Protein AF-A0AAD9N2H0-F1 (afdb_monomer)

pLDDT: mean 79.19, std 15.89, range [35.81, 97.38]

Sequence (215 aa):
MSRKKSFEGSGFFLNQKSNIWSRSNAGVRERAEKDLEAKKEEDDVLAKSRKMLE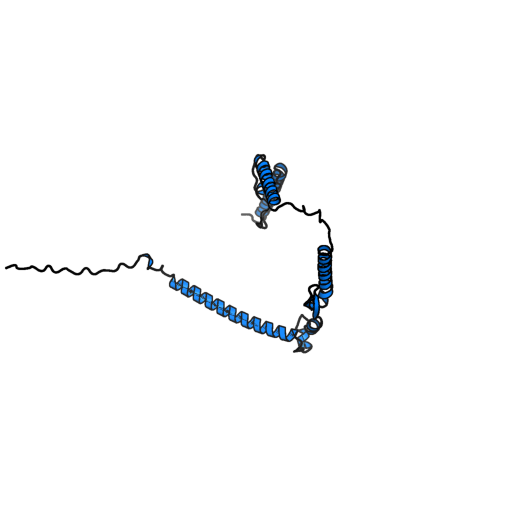AKARAYEKLVSGNIIPDEETSQRFLVDFEQKSIDKVDYVDSLGRSRRCMEKDLPELKKMDRELVGKKTLLRDADINDSTLPELMSDDMYKERLRAKWEEEERRNMEQPESHYANVQFDEVRDHGVAFYQFDKDAETRQQQMEKLAALREKVGLQLSRWCPL

Solvent-accessible surface area (backbone atoms only — not comparable to full-atom values): 13421 Å² total; per-residue (Å²): 136,87,83,85,80,86,78,85,79,82,81,78,80,81,77,78,75,76,59,81,85,72,66,76,67,86,64,52,67,61,50,53,50,50,55,51,50,52,48,50,54,51,50,53,52,49,50,54,50,49,53,52,50,50,55,48,48,56,50,50,52,44,43,51,67,61,83,52,80,66,56,73,76,57,46,71,72,43,96,62,69,43,67,62,62,47,65,42,53,39,86,41,72,45,88,86,71,45,82,42,84,44,45,56,86,51,45,65,57,53,55,47,54,38,50,51,52,48,50,51,49,48,60,67,71,76,48,98,59,89,61,84,86,48,88,77,85,62,52,76,66,55,51,52,48,52,53,49,51,52,50,54,51,50,52,51,52,48,66,70,40,96,67,86,50,71,70,75,72,58,67,91,59,88,72,85,76,61,95,87,65,78,90,61,61,84,49,69,69,64,27,49,53,51,51,50,53,50,50,55,49,49,50,53,50,50,55,48,50,46,70,78,54,69,128

Structure (mmCIF, N/CA/C/O backbone):
data_AF-A0AAD9N2H0-F1
#
_entry.id   AF-A0AAD9N2H0-F1
#
loop_
_atom_site.group_PDB
_atom_site.id
_atom_site.type_symbol
_atom_site.label_atom_id
_atom_site.label_alt_id
_atom_site.label_comp_id
_atom_site.label_asym_id
_atom_site.label_entity_id
_atom_site.label_seq_id
_atom_site.pdbx_PDB_ins_code
_atom_site.Cartn_x
_atom_site.Cartn_y
_atom_site.Cartn_z
_atom_site.occupancy
_atom_site.B_iso_or_equiv
_atom_site.auth_seq_id
_atom_site.auth_comp_id
_atom_site.auth_asym_id
_atom_site.auth_atom_id
_atom_site.pdbx_PDB_model_num
ATOM 1 N N . MET A 1 1 ? -34.638 -100.249 10.770 1.00 37.59 1 MET A N 1
ATOM 2 C CA . MET A 1 1 ? -33.643 -99.512 9.959 1.00 37.59 1 MET A CA 1
ATOM 3 C C . MET A 1 1 ? -34.256 -98.200 9.499 1.00 37.59 1 MET A C 1
ATOM 5 O O . MET A 1 1 ? -35.317 -98.202 8.889 1.00 37.59 1 MET A O 1
ATOM 9 N N . SER A 1 2 ? -33.625 -97.099 9.897 1.00 39.75 2 SER A N 1
ATOM 10 C CA . SER A 1 2 ? -34.074 -95.714 9.755 1.00 39.75 2 SER A CA 1
ATOM 11 C C . SER A 1 2 ? -34.256 -95.272 8.301 1.00 39.75 2 SER A C 1
ATOM 13 O O . SER A 1 2 ? -33.367 -95.478 7.480 1.00 39.75 2 SER A O 1
ATOM 15 N N . ARG A 1 3 ? -35.357 -94.570 8.000 1.00 41.72 3 ARG A N 1
ATOM 16 C CA . ARG A 1 3 ? -35.482 -93.747 6.787 1.00 41.72 3 ARG A CA 1
ATOM 17 C C . ARG A 1 3 ? -35.259 -92.284 7.164 1.00 41.72 3 ARG A C 1
ATOM 19 O O . ARG A 1 3 ? -36.084 -91.685 7.846 1.00 41.72 3 ARG A O 1
ATOM 26 N N . LYS A 1 4 ? -34.116 -91.738 6.744 1.00 46.44 4 LYS A N 1
ATOM 27 C CA . LYS A 1 4 ? -33.791 -90.307 6.816 1.00 46.44 4 LYS A CA 1
ATOM 28 C C . LYS A 1 4 ? -34.627 -89.578 5.758 1.00 46.44 4 LYS A C 1
ATOM 30 O O . LYS A 1 4 ? -34.564 -89.951 4.591 1.00 46.44 4 LYS A O 1
ATOM 35 N N . LYS A 1 5 ? -35.411 -88.572 6.155 1.00 50.47 5 LYS A N 1
ATOM 36 C CA . LYS A 1 5 ? -36.098 -87.658 5.231 1.00 50.47 5 LYS A CA 1
ATOM 37 C C . LYS A 1 5 ? -35.244 -86.395 5.112 1.00 50.47 5 LYS A C 1
ATOM 39 O O . LYS A 1 5 ? -35.024 -85.709 6.105 1.00 50.47 5 LYS A O 1
ATOM 44 N N . SER A 1 6 ? -34.712 -86.158 3.921 1.00 38.28 6 SER A N 1
ATOM 45 C CA . SER A 1 6 ? -34.013 -84.940 3.513 1.00 38.28 6 SER A CA 1
ATOM 46 C C . SER A 1 6 ? -35.002 -83.777 3.426 1.00 38.28 6 SER A C 1
ATOM 48 O O . SER A 1 6 ? -36.046 -83.906 2.791 1.00 38.28 6 SER A O 1
ATOM 50 N N . PHE A 1 7 ? -34.680 -82.656 4.070 1.00 35.81 7 PHE A N 1
ATOM 51 C CA . PHE A 1 7 ? -35.388 -81.390 3.903 1.00 35.81 7 PHE A CA 1
ATOM 52 C C . PHE A 1 7 ? -34.559 -80.523 2.952 1.00 35.81 7 PHE A C 1
ATOM 54 O O . PHE A 1 7 ? -33.421 -80.171 3.265 1.00 35.81 7 PHE A O 1
ATOM 61 N N . GLU A 1 8 ? -35.097 -80.255 1.766 1.00 40.19 8 GLU A N 1
ATOM 62 C CA . GLU A 1 8 ? -34.503 -79.360 0.776 1.00 40.19 8 GLU A CA 1
ATOM 63 C C . GLU A 1 8 ? -34.608 -77.917 1.286 1.00 40.19 8 GLU A C 1
ATOM 65 O O . GLU A 1 8 ? -35.698 -77.371 1.447 1.00 40.19 8 GLU A O 1
ATOM 70 N N . GLY A 1 9 ? -33.462 -77.306 1.590 1.00 38.88 9 GLY A N 1
ATOM 71 C CA . GLY A 1 9 ? -33.375 -75.889 1.923 1.00 38.88 9 GLY A CA 1
ATOM 72 C C . GLY A 1 9 ? -33.413 -75.048 0.652 1.00 38.88 9 GLY A C 1
ATOM 73 O O . GLY A 1 9 ? -32.467 -75.062 -0.133 1.00 38.88 9 GLY A O 1
ATOM 74 N N . SER A 1 10 ? -34.495 -74.297 0.455 1.00 40.38 10 SER A N 1
ATOM 75 C CA . SER A 1 10 ? -34.599 -73.266 -0.578 1.00 40.38 10 SER A CA 1
ATOM 76 C C . SER A 1 10 ? -33.562 -72.163 -0.330 1.00 40.38 10 SER A C 1
ATOM 78 O O . SER A 1 10 ? -33.614 -71.475 0.693 1.00 40.38 10 SER A O 1
ATOM 80 N N . GLY A 1 11 ? -32.621 -71.999 -1.262 1.00 40.16 11 GLY A N 1
ATOM 81 C CA . GLY A 1 11 ? -31.589 -70.965 -1.226 1.00 40.16 11 GLY A CA 1
ATOM 82 C C . GLY A 1 11 ? -32.181 -69.554 -1.241 1.00 40.16 11 GLY A C 1
ATOM 83 O O . GLY A 1 11 ? -32.856 -69.154 -2.187 1.00 40.16 11 GLY A O 1
ATOM 84 N N . PHE A 1 12 ? -31.906 -68.796 -0.182 1.00 41.06 12 PHE A N 1
ATOM 85 C CA . PHE A 1 12 ? -32.205 -67.371 -0.084 1.00 41.06 12 PHE A CA 1
ATOM 86 C C . PHE A 1 12 ? -31.240 -66.599 -0.999 1.00 41.06 12 PHE A C 1
ATOM 88 O O . PHE A 1 12 ? -30.039 -66.539 -0.733 1.00 41.06 12 PHE A O 1
ATOM 95 N N . PHE A 1 13 ? -31.747 -66.003 -2.079 1.00 46.62 13 PHE A N 1
ATOM 96 C CA . PHE A 1 13 ? -30.984 -65.052 -2.889 1.00 46.62 13 PHE A CA 1
ATOM 97 C C . PHE A 1 13 ? -30.639 -63.823 -2.031 1.00 46.62 13 PHE A C 1
ATOM 99 O O . PHE A 1 13 ? -31.516 -63.042 -1.658 1.00 46.62 13 PHE A O 1
ATOM 106 N N . LEU A 1 14 ? -29.355 -63.646 -1.709 1.00 48.62 14 LEU A N 1
ATOM 107 C CA . LEU A 1 14 ? -28.844 -62.447 -1.046 1.00 48.62 14 LEU A CA 1
ATOM 108 C C . LEU A 1 14 ? -28.865 -61.277 -2.035 1.00 48.62 14 LEU A C 1
ATOM 110 O O . LEU A 1 14 ? -27.907 -61.041 -2.767 1.00 48.62 14 LEU A O 1
ATOM 114 N N . ASN A 1 15 ? -29.962 -60.524 -2.046 1.00 62.00 15 ASN A N 1
ATOM 115 C CA . ASN A 1 15 ? -29.983 -59.195 -2.641 1.00 62.00 15 ASN A CA 1
ATOM 116 C C . ASN A 1 15 ? -29.120 -58.270 -1.764 1.00 62.00 15 ASN A C 1
ATOM 118 O O . ASN A 1 15 ? -29.554 -57.824 -0.698 1.00 62.00 15 ASN A O 1
ATOM 122 N N . GLN A 1 16 ? -27.870 -58.047 -2.174 1.00 65.88 16 GLN A N 1
ATOM 123 C CA . GLN A 1 16 ? -26.965 -57.083 -1.549 1.00 65.88 16 GLN A CA 1
ATOM 124 C C . GLN A 1 16 ? -27.573 -55.683 -1.723 1.00 65.88 16 GLN A C 1
ATOM 126 O O . GLN A 1 16 ? -27.478 -55.077 -2.789 1.00 65.88 16 GLN A O 1
ATOM 131 N N . LYS A 1 17 ? -28.250 -55.175 -0.686 1.00 63.81 17 LYS A N 1
ATOM 132 C CA . LYS A 1 17 ? -28.823 -53.823 -0.693 1.00 63.81 17 LYS A CA 1
ATOM 133 C C . LYS A 1 17 ? -27.687 -52.815 -0.893 1.00 63.81 17 LYS A C 1
ATOM 135 O O . LYS A 1 17 ? -26.779 -52.744 -0.068 1.00 63.81 17 LYS A O 1
ATOM 140 N N . SER A 1 18 ? -27.737 -52.035 -1.973 1.00 69.25 18 SER A N 1
ATOM 141 C CA . SER A 1 18 ? -26.758 -50.976 -2.237 1.00 69.25 18 SER A CA 1
ATOM 142 C C . SER A 1 18 ? -26.756 -49.961 -1.090 1.00 69.25 18 SER A C 1
ATOM 144 O O . SER A 1 18 ? -27.811 -49.421 -0.748 1.00 69.25 18 SER A O 1
ATOM 146 N N . ASN A 1 19 ? -25.579 -49.707 -0.514 1.00 74.81 19 ASN A N 1
ATOM 147 C CA . ASN A 1 19 ? -25.369 -48.775 0.595 1.00 74.81 19 ASN A CA 1
ATOM 148 C C . ASN A 1 19 ? -26.001 -47.399 0.293 1.00 74.81 19 ASN A C 1
ATOM 150 O O . ASN A 1 19 ? -25.789 -46.850 -0.788 1.00 74.81 19 ASN A O 1
ATOM 154 N N . ILE A 1 20 ? -26.759 -46.825 1.231 1.00 65.25 20 ILE A N 1
ATOM 155 C CA . ILE A 1 20 ? -27.513 -45.567 1.042 1.00 65.25 20 ILE A CA 1
ATOM 156 C C . ILE A 1 20 ? -26.574 -44.405 0.672 1.00 65.25 20 ILE A C 1
ATOM 158 O O . ILE A 1 20 ? -26.947 -43.535 -0.112 1.00 65.25 20 ILE A O 1
ATOM 162 N N . TRP A 1 21 ? -25.322 -44.453 1.135 1.00 67.38 21 TRP A N 1
ATOM 163 C CA . TRP A 1 21 ? -24.278 -43.472 0.817 1.00 67.38 21 TRP A CA 1
ATOM 164 C C . TRP A 1 21 ? -23.583 -43.670 -0.539 1.00 67.38 21 TRP A C 1
ATOM 166 O O . TRP A 1 21 ? -22.755 -42.851 -0.922 1.00 67.38 21 TRP A O 1
ATOM 176 N N . SER A 1 22 ? -23.897 -44.734 -1.285 1.00 72.12 22 SER A N 1
ATOM 177 C CA . SER A 1 22 ? -23.305 -44.987 -2.613 1.00 72.12 22 SER A CA 1
ATOM 178 C C . SER A 1 22 ? -24.047 -44.301 -3.767 1.00 72.12 22 SER A C 1
ATOM 180 O O . SER A 1 22 ? -23.547 -44.263 -4.892 1.00 72.12 22 SER A O 1
ATOM 182 N N . ARG A 1 23 ? -25.235 -43.736 -3.511 1.00 73.38 23 ARG A N 1
ATOM 183 C CA . ARG A 1 23 ? -25.999 -42.984 -4.514 1.00 73.38 23 ARG A CA 1
ATOM 184 C C . ARG A 1 23 ? -25.483 -41.547 -4.574 1.00 73.38 23 ARG A C 1
ATOM 186 O O . ARG A 1 23 ? -25.640 -40.788 -3.625 1.00 73.38 23 ARG A O 1
ATOM 193 N N . SER A 1 24 ? -24.864 -41.181 -5.694 1.00 76.75 24 SER A N 1
ATOM 194 C CA . SER A 1 24 ? -24.468 -39.796 -5.966 1.00 76.75 24 SER A CA 1
ATOM 195 C C . SER A 1 24 ? -25.694 -38.940 -6.290 1.00 76.75 24 SER A C 1
ATOM 197 O O . SER A 1 24 ? -26.678 -39.430 -6.847 1.00 76.75 24 SER A O 1
ATOM 199 N N . ASN A 1 25 ? -25.636 -37.660 -5.917 1.00 80.00 25 ASN A N 1
ATOM 200 C CA . ASN A 1 25 ? -26.697 -36.705 -6.219 1.00 80.00 25 ASN A CA 1
ATOM 201 C C . ASN A 1 25 ? -26.779 -36.471 -7.743 1.00 80.00 25 ASN A C 1
ATOM 203 O O . ASN A 1 25 ? -25.753 -36.427 -8.433 1.00 80.00 25 ASN A O 1
ATOM 207 N N . ALA A 1 26 ? -27.998 -36.363 -8.271 1.00 83.56 26 ALA A N 1
ATOM 208 C CA . ALA A 1 26 ? -28.234 -36.172 -9.697 1.00 83.56 26 ALA A CA 1
ATOM 209 C C . ALA A 1 26 ? -27.598 -34.852 -10.168 1.00 83.56 26 ALA A C 1
ATOM 211 O O . ALA A 1 26 ? -27.669 -33.835 -9.479 1.00 83.56 26 ALA A O 1
ATOM 212 N N . GLY A 1 27 ? -26.929 -34.875 -11.323 1.00 84.56 27 GLY A N 1
ATOM 213 C CA . GLY A 1 27 ? -26.278 -33.693 -11.902 1.00 84.56 27 GLY A CA 1
ATOM 214 C C . GLY A 1 27 ? -24.923 -33.307 -11.290 1.00 84.56 27 GLY A C 1
ATOM 215 O O . GLY A 1 27 ? -24.320 -32.335 -11.735 1.00 84.56 27 GLY A O 1
ATOM 216 N N . VAL A 1 28 ? -24.389 -34.053 -10.309 1.00 84.25 28 VAL A N 1
ATOM 217 C CA . VAL A 1 28 ? -23.036 -33.786 -9.768 1.00 84.25 28 VAL A CA 1
ATOM 218 C C . VAL A 1 28 ? -21.951 -34.026 -10.819 1.00 84.25 28 VAL A C 1
ATOM 220 O O . VAL A 1 28 ? -21.002 -33.255 -10.899 1.00 84.25 28 VAL A O 1
ATOM 223 N N . ARG A 1 29 ? -22.097 -35.068 -11.649 1.00 85.94 29 ARG A N 1
ATOM 224 C CA . ARG A 1 29 ? -21.131 -35.382 -12.716 1.00 85.94 29 ARG A CA 1
ATOM 225 C C . ARG A 1 29 ? -21.139 -34.340 -13.831 1.00 85.94 29 ARG A C 1
ATOM 227 O O . ARG A 1 29 ? -20.074 -33.878 -14.203 1.00 85.94 29 ARG A O 1
ATOM 234 N N . GLU A 1 30 ? -22.320 -33.935 -14.292 1.00 88.50 30 GLU A N 1
ATOM 235 C CA . GLU A 1 30 ? -22.473 -32.897 -15.322 1.00 88.50 30 GLU A CA 1
ATOM 236 C C . GLU A 1 30 ? -21.939 -31.543 -14.842 1.00 88.50 30 GLU A C 1
ATOM 238 O O . GLU A 1 30 ? -21.271 -30.838 -15.590 1.00 88.50 30 GLU A O 1
ATOM 243 N N . ARG A 1 31 ? -22.173 -31.190 -13.569 1.00 88.94 31 ARG A N 1
ATOM 244 C CA . ARG A 1 31 ? -21.601 -29.974 -12.978 1.00 88.94 31 ARG A CA 1
ATOM 245 C C . ARG A 1 31 ? -20.078 -30.052 -12.903 1.00 88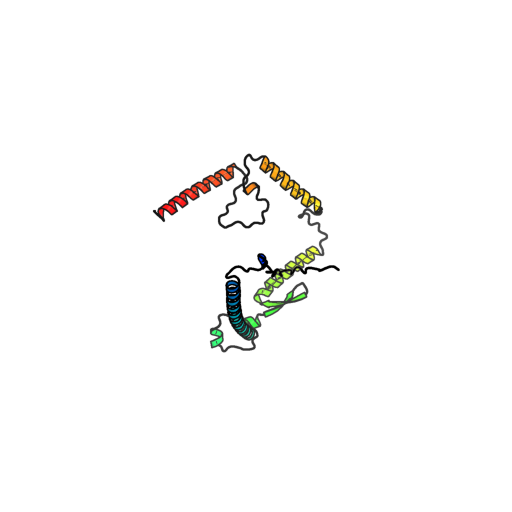.94 31 ARG A C 1
ATOM 247 O O . ARG A 1 31 ? -19.418 -29.117 -13.324 1.00 88.94 31 ARG A O 1
ATOM 254 N N . ALA A 1 32 ? -19.531 -31.182 -12.451 1.00 90.38 32 ALA A N 1
ATOM 255 C CA . ALA A 1 32 ? -18.086 -31.392 -12.401 1.00 90.38 32 ALA A CA 1
ATOM 256 C C . ALA A 1 32 ? -17.432 -31.380 -13.796 1.00 90.38 32 ALA A C 1
ATOM 258 O O . ALA A 1 32 ? -16.322 -30.879 -13.946 1.00 90.38 32 ALA A O 1
ATOM 259 N N . GLU A 1 33 ? -18.107 -31.917 -14.815 1.00 91.12 33 GLU A N 1
ATOM 260 C CA . GLU A 1 33 ? -17.649 -31.879 -16.207 1.00 91.12 33 GLU A CA 1
ATOM 261 C C . GLU A 1 33 ? -17.656 -30.452 -16.757 1.00 91.12 33 GLU A C 1
ATOM 263 O O . GLU A 1 33 ? -16.660 -30.018 -17.331 1.00 91.12 33 GLU A O 1
ATOM 268 N N . LYS A 1 34 ? -18.723 -29.692 -16.492 1.00 91.62 34 LYS A N 1
ATOM 269 C CA . LYS A 1 34 ? -18.822 -28.283 -16.878 1.00 91.62 34 LYS A CA 1
ATOM 270 C C . LYS A 1 34 ? -17.787 -27.405 -16.171 1.00 91.62 34 LYS A C 1
ATOM 272 O O . LYS A 1 34 ? -17.185 -26.550 -16.811 1.00 91.62 34 LYS A O 1
ATOM 277 N N . ASP A 1 35 ? -17.544 -27.629 -14.880 1.00 93.38 35 ASP A N 1
ATOM 278 C CA . ASP A 1 35 ? -16.500 -26.924 -14.123 1.00 93.38 35 ASP A CA 1
ATOM 279 C C . ASP A 1 35 ? -15.103 -27.234 -14.696 1.00 93.38 35 ASP A C 1
ATOM 281 O O . ASP A 1 35 ? -14.230 -26.367 -14.757 1.00 93.38 35 ASP A O 1
ATOM 285 N N . LEU A 1 36 ? -14.886 -28.469 -15.160 1.00 90.81 36 LEU A N 1
ATOM 286 C CA . LEU A 1 36 ? -13.637 -28.898 -15.788 1.00 90.81 36 LEU A CA 1
ATOM 287 C C . LEU A 1 36 ? -13.464 -28.323 -17.200 1.00 90.81 36 LEU A C 1
ATOM 289 O O . LEU A 1 36 ? -12.343 -27.988 -17.580 1.00 90.81 36 LEU A O 1
ATOM 293 N N . GLU A 1 37 ? -14.542 -28.208 -17.972 1.00 90.88 37 GLU A N 1
ATOM 294 C CA . GLU A 1 37 ? -14.546 -27.548 -19.280 1.00 90.88 37 GLU A CA 1
ATOM 295 C C . GLU A 1 37 ? -14.270 -26.048 -19.144 1.00 90.88 37 GLU A C 1
ATOM 297 O O . GLU A 1 37 ? -13.338 -25.554 -19.773 1.00 90.88 37 GLU A O 1
ATOM 302 N N . ALA A 1 38 ? -14.961 -25.359 -18.229 1.00 91.25 38 ALA A N 1
ATOM 303 C CA . ALA A 1 38 ? -14.712 -23.948 -17.932 1.00 91.25 38 ALA A CA 1
ATOM 304 C C . ALA A 1 38 ? -13.251 -23.705 -17.523 1.00 91.25 38 ALA A C 1
ATOM 306 O O . ALA A 1 38 ? -12.599 -22.800 -18.037 1.00 91.25 38 ALA A O 1
ATOM 307 N N . LYS A 1 39 ? -12.690 -24.575 -16.675 1.00 93.00 39 LYS A N 1
ATOM 308 C CA . LYS A 1 39 ? -11.278 -24.489 -16.288 1.00 93.00 39 LYS A CA 1
ATOM 309 C C . LYS A 1 39 ? -10.327 -24.652 -17.479 1.00 93.00 39 LYS A C 1
ATOM 311 O O . LYS A 1 39 ? -9.334 -23.939 -17.564 1.00 93.00 39 LYS A O 1
ATOM 316 N N . LYS A 1 40 ? -10.611 -25.575 -18.405 1.00 93.62 40 LYS A N 1
ATOM 317 C CA . LYS A 1 40 ? -9.796 -25.746 -19.621 1.00 93.62 40 LYS A CA 1
ATOM 318 C C . LYS A 1 40 ? -9.861 -24.514 -20.518 1.00 93.62 40 LYS A C 1
ATOM 320 O O . LYS A 1 40 ? -8.831 -24.090 -21.029 1.00 93.62 40 LYS A O 1
ATOM 325 N N . GLU A 1 41 ? -11.047 -23.935 -20.688 1.00 92.69 41 GLU A N 1
ATOM 326 C CA . GLU A 1 41 ? -11.218 -22.702 -21.458 1.00 92.69 41 GLU A CA 1
ATOM 327 C C . GLU A 1 41 ? -10.442 -21.537 -20.827 1.00 92.69 41 GLU A C 1
ATOM 329 O O . GLU A 1 41 ? -9.740 -20.804 -21.529 1.00 92.69 41 GLU A O 1
ATOM 334 N N . GLU A 1 42 ? -10.505 -21.396 -19.501 1.00 93.81 42 GLU A N 1
ATOM 335 C CA . GLU A 1 42 ? -9.727 -20.412 -18.743 1.00 93.81 42 GLU A CA 1
ATOM 336 C C . GLU A 1 42 ? -8.214 -20.628 -18.906 1.00 93.81 42 GLU A C 1
ATOM 338 O O . GLU A 1 42 ? -7.485 -19.676 -19.206 1.00 93.81 42 GLU A O 1
ATOM 343 N N . ASP A 1 43 ? -7.742 -21.872 -18.780 1.00 94.88 43 ASP A N 1
ATOM 344 C CA . ASP A 1 43 ? -6.334 -22.241 -18.953 1.00 94.88 43 ASP A CA 1
ATOM 345 C C . ASP A 1 43 ? -5.845 -21.940 -20.386 1.00 94.88 43 ASP A C 1
ATOM 347 O O . ASP A 1 43 ? -4.749 -21.399 -20.572 1.00 94.88 43 ASP A O 1
ATOM 351 N N . ASP A 1 44 ? -6.664 -22.201 -21.409 1.00 95.44 44 ASP A N 1
ATOM 352 C CA . ASP A 1 44 ? -6.349 -21.903 -22.810 1.00 95.44 44 ASP A CA 1
ATOM 353 C C . ASP A 1 44 ? -6.272 -20.393 -23.082 1.00 95.44 44 ASP A C 1
ATOM 355 O O . ASP A 1 44 ? -5.391 -19.918 -23.813 1.00 95.44 44 ASP A O 1
ATOM 359 N N . VAL A 1 45 ? -7.182 -19.606 -22.499 1.00 95.94 45 VAL A N 1
ATOM 360 C CA . VAL A 1 45 ? -7.145 -18.137 -22.578 1.00 95.94 45 VAL A CA 1
ATOM 361 C C . VAL A 1 45 ? -5.900 -17.595 -21.875 1.00 95.94 45 VAL A C 1
ATOM 363 O O . VAL A 1 45 ? -5.209 -16.726 -22.421 1.00 95.94 45 VAL A O 1
ATOM 366 N N . LEU A 1 46 ? -5.561 -18.138 -20.705 1.00 95.81 46 LEU A N 1
ATOM 367 C CA . LEU A 1 46 ? -4.375 -17.757 -19.945 1.00 95.81 46 LEU A CA 1
ATOM 368 C C . LEU A 1 46 ? -3.079 -18.132 -20.678 1.00 95.81 46 LEU A C 1
ATOM 370 O O . LEU A 1 46 ? -2.125 -17.354 -20.697 1.00 95.81 46 LEU A O 1
ATOM 374 N N . ALA A 1 47 ? -3.041 -19.276 -21.359 1.00 96.69 47 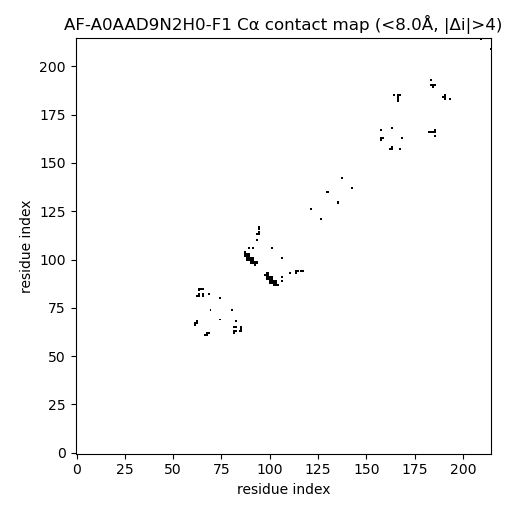ALA A N 1
ATOM 375 C CA . ALA A 1 47 ? -1.908 -19.671 -22.190 1.00 96.69 47 ALA A CA 1
ATOM 376 C C . ALA A 1 47 ? -1.706 -18.714 -23.380 1.00 96.69 47 ALA A C 1
ATOM 378 O O . ALA A 1 47 ? -0.574 -18.308 -23.671 1.00 96.69 47 ALA A O 1
ATOM 379 N N . LYS A 1 48 ? -2.792 -18.297 -24.048 1.00 95.44 48 LYS A N 1
ATOM 380 C CA . LYS A 1 48 ? -2.740 -17.306 -25.139 1.00 95.44 48 LYS A CA 1
ATOM 381 C C . LYS A 1 48 ? -2.231 -15.955 -24.641 1.00 95.44 48 LYS A C 1
ATOM 383 O O . LYS A 1 48 ? -1.332 -15.383 -25.261 1.00 95.44 48 LYS A O 1
ATOM 388 N N . SER A 1 49 ? -2.767 -15.457 -23.524 1.00 97.38 49 SER A N 1
ATOM 389 C CA . SER A 1 49 ? -2.341 -14.175 -22.951 1.00 97.38 49 SER A CA 1
ATOM 390 C C . SER A 1 49 ? -0.875 -14.225 -22.514 1.00 97.38 49 SER A C 1
ATOM 392 O O . SER A 1 49 ? -0.104 -13.332 -22.869 1.00 97.38 49 SER A O 1
ATOM 394 N N . ARG A 1 50 ? -0.446 -15.316 -21.866 1.00 96.88 50 ARG A N 1
ATOM 395 C CA . ARG A 1 50 ? 0.952 -15.555 -21.485 1.00 96.88 50 ARG A CA 1
ATOM 396 C C . ARG A 1 50 ? 1.888 -15.518 -22.688 1.00 96.88 50 ARG A C 1
ATOM 398 O O . ARG A 1 50 ? 2.891 -14.815 -22.638 1.00 96.88 50 ARG A O 1
ATOM 405 N N . LYS A 1 51 ? 1.548 -16.205 -23.784 1.00 96.81 51 LYS A N 1
ATOM 406 C CA . LYS A 1 51 ? 2.360 -16.212 -25.012 1.00 96.81 51 LYS A CA 1
ATOM 407 C C . LYS A 1 51 ? 2.510 -14.809 -25.610 1.00 96.81 51 LYS A C 1
ATOM 409 O O . LYS A 1 51 ? 3.597 -14.435 -26.050 1.00 96.81 51 LYS A O 1
ATOM 414 N N . MET A 1 52 ? 1.434 -14.022 -25.612 1.00 96.19 52 MET A N 1
ATOM 415 C CA . MET A 1 52 ? 1.466 -12.640 -26.104 1.00 96.19 52 MET A CA 1
ATOM 416 C C . MET A 1 52 ? 2.303 -11.730 -25.202 1.00 96.19 52 MET A C 1
ATOM 418 O O . MET A 1 52 ? 3.090 -10.924 -25.701 1.00 96.19 52 MET A O 1
ATOM 422 N N . LEU A 1 53 ? 2.171 -11.872 -23.881 1.00 95.62 53 LEU A N 1
ATOM 423 C CA . LEU A 1 53 ? 2.962 -11.118 -22.910 1.00 95.62 53 LEU A CA 1
ATOM 424 C C . LEU A 1 53 ? 4.445 -11.484 -22.975 1.00 95.62 53 LEU A C 1
ATOM 426 O O . LEU A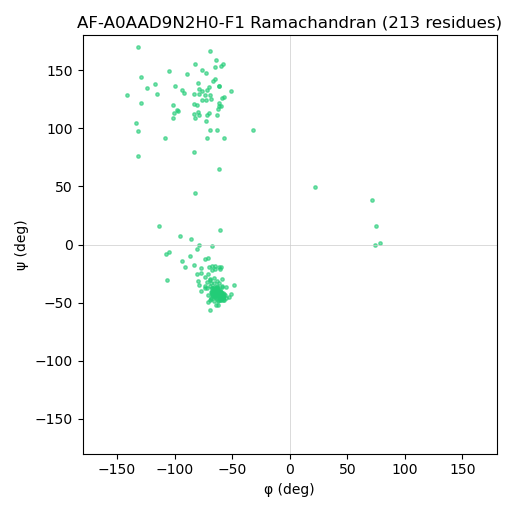 1 53 ? 5.280 -10.591 -22.902 1.00 95.62 53 LEU A O 1
ATOM 430 N N . GLU A 1 54 ? 4.776 -12.757 -23.181 1.00 95.75 54 GLU A N 1
ATOM 431 C CA . GLU A 1 54 ? 6.152 -13.219 -23.366 1.00 95.75 54 GLU A CA 1
ATOM 432 C C . GLU A 1 54 ? 6.768 -12.645 -24.649 1.00 95.75 54 GLU A C 1
ATOM 434 O O . GLU A 1 54 ? 7.876 -12.108 -24.625 1.00 95.75 54 GLU A O 1
ATOM 439 N N . ALA A 1 55 ? 6.032 -12.668 -25.766 1.00 94.81 55 ALA A N 1
ATOM 440 C CA . ALA A 1 55 ? 6.477 -12.045 -27.011 1.00 94.81 55 ALA A CA 1
ATOM 441 C C . ALA A 1 55 ? 6.690 -10.530 -26.850 1.00 94.81 55 ALA A C 1
ATOM 443 O O . ALA A 1 55 ? 7.688 -9.988 -27.334 1.00 94.81 55 ALA A O 1
ATOM 444 N N . LYS A 1 56 ? 5.783 -9.857 -26.128 1.00 93.31 56 LYS A N 1
ATOM 445 C CA . LYS A 1 56 ? 5.901 -8.437 -25.787 1.00 93.31 56 LYS A CA 1
ATOM 446 C C . LYS A 1 56 ? 7.141 -8.191 -24.926 1.00 93.31 56 LYS A C 1
ATOM 448 O O . LYS A 1 56 ? 7.964 -7.365 -25.301 1.00 93.31 56 LYS A O 1
ATOM 453 N N . ALA A 1 57 ? 7.323 -8.932 -23.834 1.00 93.25 57 ALA A N 1
ATOM 454 C CA . ALA A 1 57 ? 8.480 -8.819 -22.946 1.00 93.25 57 ALA A CA 1
ATOM 455 C C . ALA A 1 57 ? 9.799 -8.999 -23.708 1.00 93.25 57 ALA A C 1
ATOM 457 O O . ALA A 1 57 ? 10.679 -8.147 -23.617 1.00 93.25 57 ALA A O 1
ATOM 458 N N . ARG A 1 58 ? 9.886 -10.023 -24.567 1.00 91.88 58 ARG A N 1
ATOM 459 C CA . ARG A 1 58 ? 11.051 -10.259 -25.429 1.00 91.88 58 ARG A CA 1
ATOM 460 C C . ARG A 1 58 ? 11.338 -9.084 -26.367 1.00 91.88 58 ARG A C 1
ATOM 462 O O . ARG A 1 58 ? 12.499 -8.802 -26.651 1.00 91.88 58 ARG A O 1
ATOM 469 N N . ALA A 1 59 ? 10.309 -8.410 -26.882 1.00 86.81 59 ALA A N 1
ATOM 470 C CA . ALA A 1 59 ? 10.494 -7.207 -27.690 1.00 86.81 59 ALA A CA 1
ATOM 471 C C . ALA A 1 59 ? 11.044 -6.039 -26.851 1.00 86.81 59 ALA A C 1
ATOM 473 O O . ALA A 1 59 ? 11.994 -5.390 -27.280 1.00 86.81 59 ALA A O 1
ATOM 474 N N . TYR A 1 60 ? 10.519 -5.819 -25.640 1.00 87.06 60 TYR A N 1
ATOM 475 C CA . TYR A 1 60 ? 11.037 -4.788 -24.730 1.00 87.06 60 TYR A CA 1
ATOM 476 C C . TYR A 1 60 ? 12.479 -5.053 -24.301 1.00 87.06 60 TYR A C 1
ATOM 478 O O . TYR A 1 60 ? 13.280 -4.125 -24.302 1.00 87.06 60 TYR A O 1
ATOM 486 N N . GLU A 1 61 ? 12.838 -6.293 -23.966 1.00 87.81 61 GLU A N 1
ATOM 487 C CA . GLU A 1 61 ? 14.214 -6.648 -23.599 1.00 87.81 61 GLU A CA 1
ATOM 488 C C . GLU A 1 61 ? 15.196 -6.326 -24.725 1.00 87.81 61 GLU A C 1
ATOM 490 O O . GLU A 1 61 ? 16.244 -5.734 -24.476 1.00 87.81 61 GLU A O 1
ATOM 495 N N . LYS A 1 62 ? 14.828 -6.639 -25.973 1.00 86.25 62 LYS A N 1
ATOM 496 C CA . LYS A 1 62 ? 15.636 -6.297 -27.148 1.00 86.25 62 LYS A CA 1
ATOM 497 C C . LYS A 1 62 ? 15.840 -4.788 -27.284 1.00 86.25 62 LYS A C 1
ATOM 499 O O . LYS A 1 62 ? 16.981 -4.367 -27.445 1.00 86.25 62 LYS A O 1
ATOM 504 N N . LEU A 1 63 ? 14.774 -3.994 -27.159 1.00 84.00 63 LEU A N 1
ATOM 505 C 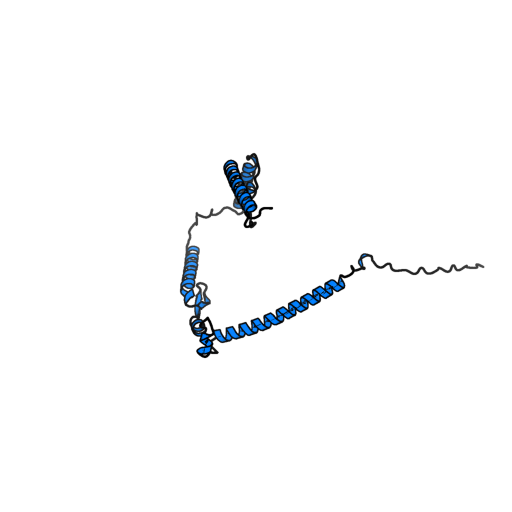CA . LEU A 1 63 ? 14.848 -2.527 -27.227 1.00 84.00 63 LEU A CA 1
ATOM 506 C C . LEU A 1 63 ? 15.699 -1.943 -26.089 1.00 84.00 63 LEU A C 1
ATOM 508 O O . LEU A 1 63 ? 16.526 -1.071 -26.310 1.00 84.00 63 LEU A O 1
ATOM 512 N N . VAL A 1 64 ? 15.545 -2.463 -24.871 1.00 83.38 64 VAL A N 1
ATOM 513 C CA . VAL A 1 64 ? 16.268 -1.987 -23.680 1.00 83.38 64 VAL A CA 1
ATOM 514 C C . VAL A 1 64 ? 17.742 -2.404 -23.677 1.00 83.38 64 VAL A C 1
ATOM 516 O O . VAL A 1 64 ? 18.562 -1.732 -23.056 1.00 83.38 64 VAL A O 1
ATOM 519 N N . SER A 1 65 ? 18.083 -3.519 -24.327 1.00 80.25 65 SER A N 1
ATOM 520 C CA . SER A 1 65 ? 19.461 -4.014 -24.415 1.00 80.25 65 SER A CA 1
ATOM 521 C C . SER A 1 65 ? 20.357 -3.202 -25.358 1.00 80.25 65 SER A C 1
ATOM 523 O O . SER A 1 65 ? 21.565 -3.398 -25.329 1.00 80.25 65 SER A O 1
ATOM 525 N N . GLY A 1 66 ? 19.792 -2.318 -26.192 1.00 68.62 66 GLY A N 1
ATOM 526 C CA . GLY A 1 66 ? 20.551 -1.516 -27.160 1.00 68.62 66 GLY A CA 1
ATOM 527 C C . GLY A 1 66 ? 21.059 -2.293 -28.386 1.00 68.62 66 GLY A C 1
ATOM 528 O O . GLY A 1 66 ? 21.651 -1.701 -29.279 1.00 68.62 66 GLY A O 1
ATOM 529 N N . ASN A 1 67 ? 20.800 -3.605 -28.482 1.00 65.75 67 ASN A N 1
ATOM 530 C CA . ASN A 1 67 ? 21.237 -4.440 -29.613 1.00 65.75 67 ASN A CA 1
ATOM 531 C C . ASN A 1 67 ? 20.484 -4.169 -30.931 1.00 65.75 67 ASN A C 1
ATOM 533 O O . ASN A 1 67 ? 20.875 -4.694 -31.973 1.00 65.75 67 ASN A O 1
ATOM 537 N N . ILE A 1 68 ? 19.385 -3.412 -30.896 1.00 65.75 68 ILE A N 1
ATOM 538 C CA . ILE A 1 68 ? 18.608 -3.006 -32.071 1.00 65.75 68 ILE A CA 1
ATOM 539 C C . ILE A 1 68 ? 18.342 -1.515 -31.909 1.00 65.75 68 ILE A C 1
ATOM 541 O O . ILE A 1 68 ? 17.508 -1.143 -31.087 1.00 65.75 68 ILE A O 1
ATOM 545 N N . ILE A 1 69 ? 19.063 -0.691 -32.666 1.00 61.19 69 ILE A N 1
ATOM 546 C CA . ILE A 1 69 ? 18.818 0.749 -32.763 1.00 61.19 69 ILE A CA 1
ATOM 547 C C . ILE A 1 69 ? 17.682 0.913 -33.782 1.00 61.19 69 ILE A C 1
ATOM 549 O O . ILE A 1 69 ? 17.884 0.578 -34.955 1.00 61.19 69 ILE A O 1
ATOM 553 N N . PRO A 1 70 ? 16.464 1.289 -33.356 1.00 66.69 70 PRO A N 1
ATOM 554 C CA . PRO A 1 70 ? 15.376 1.566 -34.280 1.00 66.69 70 PRO A CA 1
ATOM 555 C C . PRO A 1 70 ? 15.746 2.794 -35.124 1.00 66.69 70 PRO A C 1
ATOM 557 O O . PRO A 1 70 ? 16.352 3.732 -34.619 1.00 66.69 70 PRO A O 1
ATOM 560 N N . ASP A 1 71 ? 15.385 2.794 -36.405 1.00 73.56 71 ASP A N 1
ATOM 561 C CA . ASP A 1 71 ? 15.556 3.963 -37.275 1.00 73.56 71 ASP A CA 1
ATOM 562 C C . ASP A 1 71 ? 14.804 5.187 -36.707 1.00 73.56 71 ASP A C 1
ATOM 564 O O . ASP A 1 71 ? 13.816 5.017 -35.983 1.00 73.56 71 ASP A O 1
ATOM 568 N N . GLU A 1 72 ? 15.220 6.409 -37.041 1.00 73.38 72 GLU A N 1
ATOM 569 C CA . GLU A 1 72 ? 14.744 7.658 -36.414 1.00 73.38 72 GLU A CA 1
ATOM 570 C C . GLU A 1 72 ? 13.207 7.805 -36.481 1.00 73.38 72 GLU A C 1
ATOM 572 O O . GLU A 1 72 ? 12.559 8.195 -35.506 1.00 73.38 72 GLU A O 1
ATOM 577 N N . GLU A 1 73 ? 12.586 7.365 -37.581 1.00 74.06 73 GLU A N 1
ATOM 578 C CA . GLU A 1 73 ? 11.124 7.322 -37.737 1.00 74.06 73 GLU A CA 1
ATOM 579 C C . GLU A 1 73 ? 10.433 6.328 -36.795 1.00 74.06 73 GLU A C 1
ATOM 581 O O . GLU A 1 73 ? 9.290 6.527 -36.379 1.00 74.06 73 GLU A O 1
ATOM 586 N N . THR A 1 74 ? 11.092 5.214 -36.480 1.00 71.81 74 THR A N 1
ATOM 587 C CA . THR A 1 74 ? 10.561 4.212 -35.549 1.00 71.81 74 THR A CA 1
ATOM 588 C C . THR A 1 74 ? 10.772 4.629 -34.102 1.00 71.81 74 THR A C 1
ATOM 590 O O . THR A 1 74 ? 9.893 4.373 -33.281 1.00 71.81 74 THR A O 1
ATOM 593 N N . SER A 1 75 ? 11.848 5.362 -33.814 1.00 72.81 75 SER A N 1
ATOM 594 C CA . SER A 1 75 ? 12.097 5.996 -32.518 1.00 72.81 75 SER A CA 1
ATOM 595 C C . SER A 1 75 ? 11.023 7.034 -32.177 1.00 72.81 75 SER A C 1
ATOM 597 O O . SER A 1 75 ? 10.491 7.011 -31.070 1.00 72.81 75 SER A O 1
ATOM 599 N N . GLN A 1 76 ? 10.571 7.834 -33.151 1.00 79.44 76 GLN A N 1
ATOM 600 C CA . GLN A 1 76 ? 9.461 8.789 -32.976 1.00 79.44 76 GLN A CA 1
ATOM 601 C C . GLN A 1 76 ? 8.098 8.134 -32.680 1.00 79.44 76 GLN A C 1
ATOM 603 O O . GLN A 1 76 ? 7.191 8.792 -32.170 1.00 79.44 76 GLN A O 1
ATOM 608 N N . ARG A 1 77 ? 7.922 6.836 -32.976 1.00 83.88 77 ARG A N 1
ATOM 609 C CA . ARG A 1 77 ? 6.692 6.099 -32.620 1.00 83.88 77 ARG A CA 1
ATOM 610 C C . ARG A 1 77 ? 6.648 5.729 -31.141 1.00 83.88 77 ARG A C 1
ATOM 612 O O . ARG A 1 77 ? 5.571 5.422 -30.627 1.00 83.88 77 ARG A O 1
ATOM 619 N N . PHE A 1 78 ? 7.793 5.708 -30.463 1.00 83.50 78 PHE A N 1
ATOM 620 C CA . PHE A 1 78 ? 7.879 5.354 -29.055 1.00 83.50 78 PHE A CA 1
ATOM 621 C C . PHE A 1 78 ? 7.810 6.607 -28.183 1.00 83.50 78 PHE A C 1
ATOM 623 O O . PHE A 1 78 ? 8.513 7.584 -28.398 1.00 83.50 78 PHE A O 1
ATOM 630 N N . LEU A 1 79 ? 6.983 6.558 -27.136 1.00 86.50 79 LEU A N 1
ATOM 631 C CA . LEU A 1 79 ? 6.895 7.638 -26.146 1.00 86.50 79 LEU A CA 1
ATOM 632 C C . LEU A 1 79 ? 8.149 7.730 -25.256 1.00 86.50 79 LEU A C 1
ATOM 634 O O . LEU A 1 79 ? 8.372 8.732 -24.586 1.00 86.50 79 LEU A O 1
ATOM 638 N N . VAL A 1 80 ? 8.934 6.654 -25.200 1.00 83.38 80 VAL A N 1
ATOM 639 C CA . VAL A 1 80 ? 10.121 6.540 -24.355 1.00 83.38 80 VAL A CA 1
ATOM 640 C C . VAL A 1 80 ? 11.336 6.413 -25.253 1.00 83.38 80 VAL A C 1
ATOM 642 O O . VAL A 1 80 ? 11.373 5.530 -26.107 1.00 83.38 80 VAL A O 1
ATOM 645 N N . ASP A 1 81 ? 12.338 7.244 -24.991 1.00 83.75 81 ASP A N 1
ATOM 646 C CA . ASP A 1 81 ? 13.660 7.100 -25.579 1.00 83.75 81 ASP A CA 1
ATOM 647 C C . ASP A 1 81 ? 14.382 5.904 -24.931 1.00 83.75 81 ASP A C 1
ATOM 649 O O . ASP A 1 81 ? 14.762 5.923 -23.754 1.00 83.75 81 ASP A O 1
ATOM 653 N N . PHE A 1 82 ? 14.493 4.811 -25.686 1.00 81.25 82 PHE A N 1
ATOM 654 C CA . PHE A 1 82 ? 15.156 3.588 -25.236 1.00 81.25 82 PHE A CA 1
ATOM 655 C C . PHE A 1 82 ? 16.683 3.700 -25.273 1.00 81.25 82 PHE A C 1
ATOM 657 O O . PHE A 1 82 ? 17.340 3.007 -24.493 1.00 81.25 82 PHE A O 1
ATOM 664 N N . GLU A 1 83 ? 17.236 4.577 -26.113 1.00 77.75 83 GLU A N 1
ATOM 665 C CA . GLU A 1 83 ? 18.678 4.789 -26.235 1.00 77.75 83 GLU A CA 1
ATOM 666 C C . GLU A 1 83 ? 19.190 5.453 -24.963 1.00 77.75 83 GLU A C 1
ATOM 668 O O . GLU A 1 83 ? 19.994 4.863 -24.235 1.00 77.75 83 GLU A O 1
ATOM 673 N N . GLN A 1 84 ? 18.612 6.602 -24.606 1.00 81.06 84 GLN A N 1
ATOM 674 C CA . GLN A 1 84 ? 18.989 7.327 -23.395 1.00 81.06 84 GLN A CA 1
ATOM 675 C C . GLN A 1 84 ? 18.764 6.476 -22.134 1.00 81.06 84 GLN A C 1
ATOM 677 O O . GLN A 1 84 ? 19.622 6.393 -21.259 1.00 81.06 84 GLN A O 1
ATOM 682 N N . LYS A 1 85 ? 17.655 5.730 -22.065 1.00 80.94 85 LYS A N 1
ATOM 683 C CA . LYS A 1 85 ? 17.340 4.869 -20.911 1.00 80.94 85 LYS A CA 1
ATOM 684 C C . LYS A 1 85 ? 18.283 3.669 -20.752 1.00 80.94 85 LYS A C 1
ATOM 686 O O . LYS A 1 85 ? 18.340 3.077 -19.670 1.00 80.94 85 LYS A O 1
ATOM 691 N N . SER A 1 86 ? 18.961 3.251 -21.821 1.00 77.38 86 SER A N 1
ATOM 692 C CA . SER A 1 86 ? 19.983 2.203 -21.749 1.00 77.38 86 SER A CA 1
ATOM 693 C C . SER A 1 86 ? 21.312 2.746 -21.210 1.00 77.38 86 SER A C 1
ATOM 695 O O . SER A 1 86 ? 21.965 2.052 -20.431 1.00 77.38 86 SER A O 1
ATOM 697 N N . ILE A 1 87 ? 21.641 3.997 -21.550 1.00 82.44 87 ILE A N 1
ATOM 698 C CA . ILE A 1 87 ? 22.870 4.705 -21.166 1.00 82.44 87 ILE A CA 1
ATOM 699 C C . ILE A 1 87 ? 22.801 5.200 -19.714 1.00 82.44 87 ILE A C 1
ATOM 701 O O . ILE A 1 87 ? 23.765 5.043 -18.972 1.00 82.44 87 ILE A O 1
ATOM 705 N N . ASP A 1 88 ? 21.644 5.703 -19.275 1.00 85.94 88 ASP A N 1
ATOM 706 C CA . ASP A 1 88 ? 21.428 6.270 -17.933 1.00 85.94 88 ASP A CA 1
ATOM 707 C C . ASP A 1 88 ? 21.502 5.228 -16.789 1.00 85.94 88 ASP A C 1
ATOM 709 O O . ASP A 1 88 ? 21.315 5.569 -15.619 1.00 85.94 88 ASP A O 1
ATOM 713 N N . LYS A 1 89 ? 21.714 3.936 -17.079 1.00 88.00 89 LYS A N 1
ATOM 714 C CA . LYS A 1 89 ? 21.814 2.887 -16.051 1.00 88.00 89 LYS A CA 1
ATOM 715 C C . LYS A 1 89 ? 23.225 2.830 -15.481 1.00 88.00 89 LYS A C 1
ATOM 717 O O . LYS A 1 89 ? 24.173 2.505 -16.187 1.00 88.00 89 LYS A O 1
ATOM 722 N N . VAL A 1 90 ? 23.338 3.038 -14.174 1.00 90.50 90 VAL A N 1
ATOM 723 C CA . VAL A 1 90 ? 24.611 3.078 -13.453 1.00 90.50 90 VAL A CA 1
ATOM 724 C C . VAL A 1 90 ? 24.671 1.951 -12.421 1.00 90.50 90 VAL A C 1
ATOM 726 O O . VAL A 1 90 ? 23.696 1.668 -11.715 1.00 90.50 90 VAL A O 1
ATOM 729 N N . ASP A 1 91 ? 25.832 1.301 -12.332 1.00 91.81 91 ASP A N 1
ATOM 730 C CA . ASP A 1 91 ? 26.146 0.360 -11.259 1.00 91.81 91 ASP A CA 1
ATOM 731 C C . ASP A 1 91 ? 26.480 1.134 -9.975 1.00 91.81 91 ASP A C 1
ATOM 733 O O . ASP A 1 91 ? 27.373 1.981 -9.936 1.00 91.81 91 ASP A O 1
ATOM 737 N N . TYR A 1 92 ? 25.762 0.827 -8.900 1.00 92.00 92 TYR A N 1
ATOM 738 C CA . TYR A 1 92 ? 25.933 1.429 -7.585 1.00 92.00 92 TYR A CA 1
ATOM 739 C C . TYR A 1 92 ? 26.188 0.352 -6.534 1.00 92.00 92 TYR A C 1
ATOM 741 O O . TYR A 1 92 ? 25.500 -0.669 -6.483 1.00 92.00 92 TYR A O 1
ATOM 749 N N . VAL A 1 93 ? 27.176 0.587 -5.673 1.00 91.50 93 VAL A N 1
ATOM 750 C CA . VAL A 1 93 ? 27.465 -0.272 -4.524 1.00 91.50 93 VAL A CA 1
ATOM 751 C C . VAL A 1 93 ? 26.826 0.348 -3.286 1.00 91.50 93 VAL A C 1
ATOM 753 O O . VAL A 1 93 ? 27.195 1.442 -2.870 1.00 91.50 93 VAL A O 1
ATOM 756 N N . ASP A 1 94 ? 25.858 -0.373 -2.730 1.00 88.88 94 ASP A N 1
ATOM 757 C CA . ASP A 1 94 ? 25.161 -0.070 -1.473 1.00 88.88 94 ASP A CA 1
ATOM 758 C C . ASP A 1 94 ? 26.140 -0.131 -0.275 1.00 88.88 94 ASP A C 1
ATOM 760 O O . ASP A 1 94 ? 27.144 -0.845 -0.345 1.00 88.88 94 ASP A O 1
ATOM 764 N N . SER A 1 95 ? 25.844 0.507 0.862 1.00 84.56 95 SER A N 1
ATOM 765 C CA . SER A 1 95 ? 26.697 0.493 2.077 1.00 84.56 95 SER A CA 1
ATOM 766 C C . SER A 1 95 ? 26.930 -0.900 2.651 1.00 84.56 95 SER A C 1
ATOM 768 O O . SER A 1 95 ? 27.862 -1.131 3.422 1.00 84.56 95 SER A O 1
ATOM 770 N N . LEU A 1 96 ? 26.073 -1.847 2.276 1.00 83.69 96 LEU A N 1
ATOM 771 C CA . LEU A 1 96 ? 26.170 -3.260 2.623 1.00 83.69 96 LEU A CA 1
ATOM 772 C C . LEU A 1 96 ? 27.066 -4.055 1.655 1.00 83.69 96 LEU A C 1
ATOM 774 O O . LEU A 1 96 ? 27.134 -5.276 1.762 1.00 83.69 96 LEU A O 1
ATOM 778 N N . GLY A 1 97 ? 27.726 -3.392 0.700 1.00 84.69 97 GLY A N 1
ATOM 779 C CA . GLY A 1 97 ? 28.640 -4.012 -0.264 1.00 84.69 97 GLY A CA 1
ATOM 780 C C . GLY A 1 97 ? 27.947 -4.795 -1.382 1.00 84.69 97 GLY A C 1
ATOM 781 O O . GLY A 1 97 ? 28.584 -5.603 -2.052 1.00 84.69 97 GLY A O 1
ATOM 782 N N . ARG A 1 98 ? 26.640 -4.588 -1.591 1.00 87.31 98 ARG A N 1
ATOM 783 C CA . ARG A 1 98 ? 25.871 -5.241 -2.663 1.00 87.31 98 ARG A CA 1
ATOM 784 C C . ARG A 1 98 ? 25.879 -4.369 -3.913 1.00 87.31 98 ARG A C 1
ATOM 786 O O . ARG A 1 98 ? 25.534 -3.191 -3.829 1.00 87.31 98 ARG A O 1
ATOM 793 N N . SER A 1 99 ? 26.204 -4.950 -5.063 1.00 91.62 99 SER A N 1
ATOM 794 C CA . SER A 1 99 ? 26.049 -4.284 -6.356 1.00 91.62 99 SER A CA 1
ATOM 795 C C . SER A 1 99 ? 24.569 -4.217 -6.751 1.00 91.62 99 SER A C 1
ATOM 797 O O . SER A 1 99 ? 23.843 -5.212 -6.714 1.00 91.62 99 SER A O 1
ATOM 799 N N . ARG A 1 100 ? 24.102 -3.020 -7.109 1.00 88.38 100 ARG A N 1
ATOM 800 C CA . ARG A 1 100 ? 22.742 -2.728 -7.575 1.00 88.38 100 ARG A CA 1
ATOM 801 C C . ARG A 1 100 ? 22.817 -1.935 -8.881 1.00 88.38 100 ARG A C 1
ATOM 803 O O . ARG A 1 100 ? 23.688 -1.086 -9.023 1.00 88.38 100 ARG A O 1
ATOM 810 N N . ARG A 1 101 ? 21.880 -2.173 -9.806 1.00 90.31 101 ARG A N 1
ATOM 811 C CA . ARG A 1 101 ? 21.705 -1.360 -11.023 1.00 90.31 101 ARG A CA 1
ATOM 812 C C . ARG A 1 101 ? 20.535 -0.403 -10.853 1.00 90.31 101 ARG A C 1
ATOM 814 O O . ARG A 1 101 ? 19.413 -0.863 -10.648 1.00 90.31 101 ARG A O 1
ATOM 821 N N . CYS A 1 102 ? 20.788 0.898 -10.946 1.00 91.19 102 CYS A N 1
ATOM 822 C CA . CYS A 1 102 ? 19.772 1.950 -10.850 1.00 91.19 102 CYS A CA 1
ATOM 823 C C . CYS A 1 102 ? 19.921 2.967 -11.987 1.00 91.19 102 CYS A C 1
ATOM 825 O O . CYS A 1 102 ? 20.904 2.939 -12.723 1.00 91.19 102 CYS A O 1
ATOM 827 N N . MET A 1 103 ? 18.941 3.856 -12.148 1.00 90.00 103 MET A N 1
ATOM 828 C CA . MET A 1 103 ? 19.085 4.995 -13.057 1.00 90.00 103 MET A CA 1
ATOM 829 C C . MET A 1 103 ? 19.968 6.068 -12.414 1.00 90.00 103 MET A C 1
ATOM 831 O O . MET A 1 103 ? 19.972 6.226 -11.192 1.00 90.00 103 MET A O 1
ATOM 835 N N . GLU A 1 104 ? 20.683 6.839 -13.228 1.00 90.06 104 GLU A N 1
ATOM 836 C CA . GLU A 1 104 ? 21.542 7.935 -12.770 1.00 90.06 104 GLU A CA 1
ATOM 837 C C . GLU A 1 104 ? 20.754 8.996 -11.986 1.00 90.06 104 GLU A C 1
ATOM 839 O O . GLU A 1 104 ? 21.230 9.512 -10.977 1.00 90.06 104 GLU A O 1
ATOM 844 N N . LYS A 1 105 ? 19.504 9.249 -12.391 1.00 91.06 105 LYS A N 1
ATOM 845 C CA . LYS A 1 105 ? 18.577 10.182 -11.727 1.00 91.06 105 LYS A CA 1
ATOM 846 C C . LYS A 1 105 ? 18.253 9.773 -10.286 1.00 91.06 105 LYS A C 1
ATOM 848 O O . LYS A 1 105 ? 18.112 10.641 -9.429 1.00 91.06 105 LYS A O 1
ATOM 853 N N . ASP A 1 106 ? 18.203 8.469 -10.021 1.00 92.00 106 ASP A N 1
ATOM 854 C CA . ASP A 1 106 ? 17.836 7.903 -8.716 1.00 92.00 106 ASP A CA 1
ATOM 855 C C . ASP A 1 106 ? 19.069 7.693 -7.816 1.00 92.00 106 ASP A C 1
ATOM 857 O O . ASP A 1 106 ? 18.967 7.583 -6.592 1.00 92.00 106 ASP A O 1
ATOM 861 N N . LEU A 1 107 ? 20.267 7.656 -8.410 1.00 92.31 107 LEU A N 1
ATOM 862 C CA . LEU A 1 107 ? 21.543 7.485 -7.717 1.00 92.31 107 LEU A CA 1
ATOM 863 C C . LEU A 1 107 ? 21.789 8.474 -6.556 1.00 92.31 107 LEU A C 1
ATOM 865 O O . LEU A 1 107 ? 22.253 8.020 -5.505 1.00 92.31 107 LEU A O 1
ATOM 869 N N . PRO A 1 108 ? 21.542 9.798 -6.675 1.00 92.69 108 PRO A N 1
ATOM 870 C CA . PRO A 1 108 ? 21.759 10.727 -5.564 1.00 92.69 108 PRO A CA 1
ATOM 871 C C . PRO A 1 108 ? 20.851 10.437 -4.364 1.00 92.69 108 PRO A C 1
ATOM 873 O O . PRO A 1 108 ? 21.304 10.531 -3.222 1.00 92.69 108 PRO A O 1
ATOM 876 N N . GLU A 1 109 ? 19.601 10.043 -4.604 1.00 92.19 109 GLU A N 1
ATOM 877 C CA . GLU A 1 109 ? 18.656 9.685 -3.546 1.00 92.19 109 GLU A CA 1
ATOM 878 C C . GLU A 1 109 ? 19.045 8.360 -2.880 1.00 92.19 109 GLU A C 1
ATOM 880 O O . GLU A 1 109 ? 19.104 8.279 -1.652 1.00 92.19 109 GLU A O 1
ATOM 885 N N . LEU A 1 110 ? 19.434 7.357 -3.674 1.00 90.50 110 LEU A N 1
ATOM 886 C CA . LEU A 1 110 ? 19.967 6.087 -3.172 1.00 90.50 110 LEU A CA 1
ATOM 887 C C . LEU A 1 110 ? 21.204 6.299 -2.292 1.00 90.50 110 LEU A C 1
ATOM 889 O O . LEU A 1 110 ? 21.252 5.779 -1.181 1.00 90.50 110 LEU A O 1
ATOM 893 N N . LYS A 1 111 ? 22.156 7.135 -2.725 1.00 89.50 111 LYS A N 1
ATOM 894 C CA . LYS A 1 111 ? 23.343 7.503 -1.932 1.00 89.50 111 LYS A CA 1
ATOM 895 C C . LYS A 1 111 ? 22.997 8.257 -0.647 1.00 89.50 111 LYS A C 1
ATOM 897 O O . LYS A 1 111 ? 23.734 8.161 0.336 1.00 89.50 111 LYS A O 1
ATOM 902 N N . LYS A 1 112 ? 21.914 9.040 -0.642 1.00 90.44 112 LYS A N 1
ATOM 903 C CA . LYS A 1 112 ? 21.433 9.744 0.554 1.00 90.44 112 LYS A CA 1
ATOM 904 C C . LYS A 1 112 ? 20.839 8.758 1.559 1.00 90.44 112 LYS A C 1
ATOM 906 O O . LYS A 1 112 ? 21.261 8.767 2.712 1.00 90.44 112 LYS A O 1
ATOM 911 N N . MET A 1 113 ? 19.943 7.876 1.114 1.00 87.62 113 MET A N 1
ATOM 912 C CA . MET A 1 113 ? 19.375 6.815 1.954 1.00 87.62 113 MET A CA 1
ATOM 913 C C . MET A 1 113 ? 20.468 5.913 2.526 1.00 87.62 113 MET A C 1
ATOM 915 O O . MET A 1 113 ? 20.453 5.576 3.706 1.00 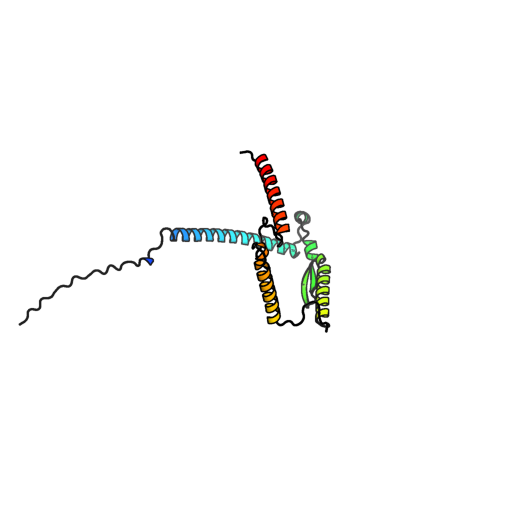87.62 113 MET A O 1
ATOM 919 N N . ASP A 1 114 ? 21.459 5.574 1.709 1.00 88.19 114 ASP A N 1
ATOM 920 C CA . ASP A 1 114 ? 22.587 4.752 2.119 1.00 88.19 114 ASP A CA 1
ATOM 921 C C . ASP A 1 114 ? 23.432 5.413 3.217 1.00 88.19 114 ASP A C 1
ATOM 923 O O . ASP A 1 114 ? 23.775 4.799 4.228 1.00 88.19 114 ASP A O 1
ATOM 927 N N . ARG A 1 115 ? 23.683 6.719 3.078 1.00 86.88 115 ARG A N 1
ATOM 928 C CA . ARG A 1 115 ? 24.350 7.526 4.105 1.00 86.88 115 ARG A CA 1
ATOM 929 C C . ARG A 1 115 ? 23.547 7.591 5.400 1.00 86.88 115 ARG A C 1
ATOM 931 O O . ARG A 1 115 ? 24.140 7.543 6.472 1.00 86.88 115 ARG A O 1
ATOM 938 N N . GLU A 1 116 ? 22.223 7.691 5.321 1.00 85.94 116 GLU A N 1
ATOM 939 C CA . GLU A 1 116 ? 21.345 7.674 6.496 1.00 85.94 116 GLU A CA 1
ATOM 940 C C . GLU A 1 116 ? 21.341 6.306 7.189 1.00 85.94 116 GLU A C 1
ATOM 942 O O . GLU A 1 116 ? 21.337 6.243 8.418 1.00 85.94 116 GLU A O 1
ATOM 947 N N . LEU A 1 117 ? 21.391 5.208 6.430 1.00 81.00 117 LEU A N 1
ATOM 948 C CA . LEU A 1 117 ? 21.518 3.855 6.976 1.00 81.00 117 LEU A CA 1
ATOM 949 C C . LEU A 1 117 ? 22.868 3.648 7.664 1.00 81.00 117 LEU A C 1
ATOM 951 O O . LEU A 1 117 ? 22.909 3.092 8.761 1.00 81.00 117 LEU A O 1
ATOM 955 N N . VAL A 1 118 ? 23.962 4.132 7.070 1.00 70.44 118 VAL A N 1
ATOM 956 C CA . VAL A 1 118 ? 25.285 4.115 7.711 1.00 70.44 118 VAL A CA 1
ATOM 957 C C . VAL A 1 118 ? 25.299 5.009 8.943 1.00 70.44 118 VAL A C 1
ATOM 959 O O . VAL A 1 118 ? 25.782 4.560 9.972 1.00 70.44 118 VAL A O 1
ATOM 962 N N . GLY A 1 119 ? 24.719 6.210 8.880 1.00 62.38 119 GLY A N 1
ATOM 963 C CA . GLY A 1 119 ? 24.598 7.121 10.020 1.00 62.38 119 GLY A CA 1
ATOM 964 C C . GLY A 1 119 ? 23.848 6.482 11.187 1.00 62.38 119 GLY A C 1
ATOM 965 O O . GLY A 1 119 ? 24.325 6.509 12.316 1.00 62.38 119 GLY A O 1
ATOM 966 N N . LYS A 1 120 ? 22.731 5.800 10.914 1.00 58.28 120 LYS A N 1
ATOM 967 C CA . LYS A 1 120 ? 22.002 4.999 11.911 1.00 58.28 120 LYS A CA 1
ATOM 968 C C . LYS A 1 120 ? 22.832 3.813 12.408 1.00 58.28 120 LYS A C 1
ATOM 970 O O . LYS A 1 120 ? 22.820 3.523 13.594 1.00 58.28 120 LYS A O 1
ATOM 975 N N . LYS A 1 121 ? 23.598 3.150 11.539 1.00 53.44 121 LYS A N 1
ATOM 976 C CA . LYS A 1 121 ? 24.475 2.028 11.910 1.00 53.44 121 LYS A CA 1
ATOM 977 C C . LYS A 1 121 ? 25.676 2.461 12.759 1.00 53.44 121 LYS A C 1
ATOM 979 O O . LYS A 1 121 ? 26.056 1.716 13.652 1.00 53.44 121 LYS A O 1
ATOM 984 N N . THR A 1 122 ? 26.260 3.636 12.523 1.00 50.53 122 THR A N 1
ATOM 985 C CA . THR A 1 122 ? 27.308 4.220 13.379 1.00 50.53 122 THR A CA 1
ATOM 986 C C . THR A 1 122 ? 26.730 4.701 14.707 1.00 50.53 122 THR A C 1
ATOM 988 O O . THR A 1 122 ? 27.330 4.440 15.741 1.00 50.53 122 THR A O 1
ATOM 991 N N . LEU A 1 123 ? 25.515 5.267 14.715 1.00 46.94 123 LEU A N 1
ATOM 992 C CA . LEU A 1 123 ? 24.782 5.556 15.956 1.00 46.94 123 LEU A CA 1
ATOM 993 C C . LEU A 1 123 ? 24.387 4.290 16.736 1.00 46.94 123 LEU A C 1
ATOM 995 O O . LEU A 1 123 ? 24.142 4.381 17.924 1.00 46.94 123 LEU A O 1
ATOM 999 N N . LEU A 1 124 ? 24.333 3.117 16.100 1.00 50.12 124 LEU A N 1
ATOM 1000 C CA . LEU A 1 124 ? 24.074 1.835 16.769 1.00 50.12 124 LEU A CA 1
ATOM 1001 C C . LEU A 1 124 ? 25.354 1.085 17.173 1.00 50.12 124 LEU A C 1
ATOM 1003 O O . LEU A 1 124 ? 25.271 0.112 17.916 1.00 50.12 124 LEU A O 1
ATOM 1007 N N . ARG A 1 125 ? 26.524 1.475 16.649 1.00 46.31 125 ARG A N 1
ATOM 1008 C CA . ARG A 1 125 ? 27.791 0.758 16.872 1.00 46.31 125 ARG A CA 1
ATOM 1009 C C . ARG A 1 125 ? 28.737 1.482 17.824 1.00 46.31 125 ARG A C 1
ATOM 1011 O O . ARG A 1 125 ? 29.456 0.801 18.544 1.00 46.31 125 ARG A O 1
ATOM 1018 N N . ASP A 1 126 ? 28.688 2.812 17.852 1.00 41.88 126 ASP A N 1
ATOM 1019 C CA . ASP A 1 126 ? 29.567 3.643 18.686 1.00 41.88 126 ASP A CA 1
ATOM 1020 C C . ASP A 1 126 ? 28.792 4.395 19.786 1.00 41.88 126 ASP A C 1
ATOM 1022 O O . ASP A 1 126 ? 29.303 5.341 20.384 1.00 41.88 126 ASP A O 1
ATOM 1026 N N . ALA A 1 127 ? 27.553 3.981 20.064 1.00 44.97 127 ALA A N 1
ATOM 1027 C CA . ALA A 1 127 ? 26.742 4.533 21.136 1.00 44.97 127 ALA A CA 1
ATOM 1028 C C . ALA A 1 127 ? 26.608 3.537 22.293 1.00 44.97 127 ALA A C 1
ATOM 1030 O O . ALA A 1 127 ? 25.653 2.767 22.377 1.00 44.97 127 ALA A O 1
ATOM 1031 N N . ASP A 1 128 ? 27.526 3.659 23.247 1.00 49.84 128 ASP A N 1
ATOM 1032 C CA . ASP A 1 128 ? 27.199 3.571 24.671 1.00 49.84 128 ASP A CA 1
ATOM 1033 C C . ASP A 1 128 ? 26.214 4.710 25.033 1.00 49.84 128 ASP A C 1
ATOM 1035 O O . ASP A 1 128 ? 26.557 5.650 25.751 1.00 49.84 128 ASP A O 1
ATOM 1039 N N . ILE A 1 129 ? 24.999 4.694 24.471 1.00 48.38 129 ILE A N 1
ATOM 1040 C CA . ILE A 1 129 ? 23.957 5.692 24.746 1.00 48.38 129 ILE A CA 1
ATOM 1041 C C . ILE A 1 129 ? 22.655 4.956 25.033 1.00 48.38 129 ILE A C 1
ATOM 1043 O O . ILE A 1 129 ? 21.920 4.548 24.139 1.00 48.38 129 ILE A O 1
ATOM 1047 N N . ASN A 1 130 ? 22.421 4.813 26.333 1.00 51.38 130 ASN A N 1
ATOM 1048 C CA . ASN A 1 130 ? 21.120 4.799 26.983 1.00 51.38 130 ASN A CA 1
ATOM 1049 C C . ASN A 1 130 ? 20.123 5.708 26.228 1.00 51.38 130 ASN A C 1
ATOM 1051 O O . ASN A 1 130 ? 20.146 6.935 26.368 1.00 51.38 130 ASN A O 1
ATOM 1055 N N . ASP A 1 131 ? 19.278 5.112 25.387 1.00 40.41 131 ASP A N 1
ATOM 1056 C CA . ASP A 1 131 ? 18.138 5.791 24.776 1.00 40.41 131 ASP A CA 1
ATOM 1057 C C . ASP A 1 131 ? 16.972 5.765 25.768 1.00 40.41 131 ASP A C 1
ATOM 1059 O O . ASP A 1 131 ? 16.044 4.961 25.686 1.00 40.41 131 ASP A O 1
ATOM 1063 N N . SER A 1 132 ? 17.052 6.682 26.728 1.00 55.84 132 SER A N 1
ATOM 1064 C CA . SER A 1 132 ? 16.054 6.981 27.763 1.00 55.84 132 SER A CA 1
ATOM 1065 C C . SER A 1 132 ? 14.681 7.448 27.237 1.00 55.84 132 SER A C 1
ATOM 1067 O O . SER A 1 132 ? 13.862 7.939 28.018 1.00 55.84 132 SER A O 1
ATOM 1069 N N . THR A 1 133 ? 14.386 7.309 25.938 1.00 55.56 133 THR A N 1
ATOM 1070 C CA . THR A 1 133 ? 13.079 7.662 25.347 1.00 55.56 133 THR A CA 1
ATOM 1071 C C . THR A 1 133 ? 12.211 6.468 24.946 1.00 55.56 133 THR A C 1
ATOM 1073 O O . THR A 1 133 ? 11.011 6.628 24.713 1.00 55.56 133 THR A O 1
ATOM 1076 N N . LEU A 1 134 ? 12.751 5.251 24.998 1.00 46.88 134 LEU A N 1
ATOM 1077 C CA . LEU A 1 134 ? 11.969 4.033 25.203 1.00 46.88 134 LEU A CA 1
ATOM 1078 C C . LEU A 1 134 ? 12.102 3.663 26.683 1.00 46.88 134 LEU A C 1
ATOM 1080 O O . LEU A 1 134 ? 13.212 3.742 27.195 1.00 46.88 134 LEU A O 1
ATOM 1084 N N . PRO A 1 135 ? 11.032 3.270 27.403 1.00 57.56 135 PRO A N 1
ATOM 1085 C CA . PRO A 1 135 ? 11.174 2.697 28.738 1.00 57.56 135 PRO A CA 1
ATOM 1086 C C . PRO A 1 135 ? 12.086 1.463 28.696 1.00 57.56 135 PRO A C 1
ATOM 1088 O O . PRO A 1 135 ? 11.656 0.339 28.440 1.00 57.56 135 PRO A O 1
ATOM 1091 N N . GLU A 1 136 ? 13.366 1.730 28.909 1.00 56.00 136 GLU A N 1
ATOM 1092 C CA . GLU A 1 136 ? 14.495 0.827 28.956 1.00 56.00 136 GLU A CA 1
ATOM 1093 C C . GLU A 1 136 ? 14.257 -0.154 30.109 1.00 56.00 136 GLU A C 1
ATOM 1095 O O . GLU A 1 136 ? 14.056 0.235 31.260 1.00 56.00 136 GLU A O 1
ATOM 1100 N N . LEU A 1 137 ? 14.234 -1.446 29.782 1.00 58.34 137 LEU A N 1
ATOM 1101 C CA . LEU A 1 137 ? 14.270 -2.554 30.737 1.00 58.34 137 LEU A CA 1
ATOM 1102 C C . LEU A 1 137 ? 13.018 -2.809 31.600 1.00 58.34 137 LEU A C 1
ATOM 1104 O O . LEU A 1 137 ? 13.111 -3.235 32.750 1.00 58.34 137 LEU A O 1
ATOM 1108 N N . MET A 1 138 ? 11.824 -2.657 31.034 1.00 56.69 138 MET A N 1
ATOM 1109 C CA . MET A 1 138 ? 10.669 -3.409 31.538 1.00 56.69 138 MET A CA 1
ATOM 1110 C C . MET A 1 138 ? 10.739 -4.838 30.987 1.00 56.69 138 MET A C 1
ATOM 1112 O O . MET A 1 138 ? 10.897 -5.011 29.781 1.00 56.69 138 MET A O 1
ATOM 1116 N N . SER A 1 139 ? 10.626 -5.863 31.839 1.00 75.69 139 SER A N 1
ATOM 1117 C CA . SER A 1 139 ? 10.463 -7.239 31.353 1.00 75.69 139 SER A CA 1
ATOM 1118 C C . SER A 1 139 ? 9.195 -7.348 30.496 1.00 75.69 139 SER A C 1
ATOM 1120 O O . SER A 1 139 ? 8.239 -6.595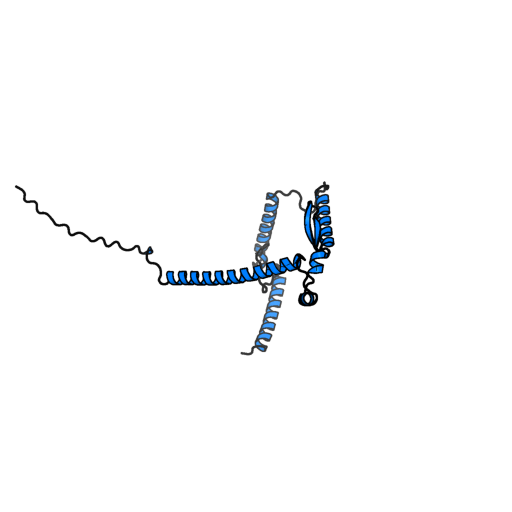 30.704 1.00 75.69 139 SER A O 1
ATOM 1122 N N . ASP A 1 140 ? 9.154 -8.309 29.567 1.00 73.81 140 ASP A N 1
ATOM 1123 C CA . ASP A 1 140 ? 7.940 -8.623 28.793 1.00 73.81 140 ASP A CA 1
ATOM 1124 C C . ASP A 1 140 ? 6.707 -8.777 29.700 1.00 73.81 140 ASP A C 1
ATOM 1126 O O . ASP A 1 140 ? 5.598 -8.372 29.345 1.00 73.81 140 ASP A O 1
ATOM 1130 N N . ASP A 1 141 ? 6.910 -9.313 30.903 1.00 81.31 141 ASP A N 1
ATOM 1131 C CA . ASP A 1 141 ? 5.865 -9.487 31.907 1.00 81.31 141 ASP A CA 1
ATOM 1132 C C . ASP A 1 141 ? 5.368 -8.152 32.468 1.00 81.31 141 ASP A C 1
ATOM 1134 O O . ASP A 1 141 ? 4.164 -7.945 32.580 1.00 81.31 141 ASP A O 1
ATOM 1138 N N . MET A 1 142 ? 6.261 -7.198 32.731 1.00 82.62 142 MET A N 1
ATOM 1139 C CA . MET A 1 142 ? 5.886 -5.861 33.193 1.00 82.62 142 MET A CA 1
ATOM 1140 C C . MET A 1 142 ? 5.174 -5.043 32.100 1.00 82.62 142 MET A C 1
ATOM 1142 O O . MET A 1 142 ? 4.312 -4.215 32.408 1.00 82.62 142 MET A O 1
ATOM 1146 N N . TYR A 1 143 ? 5.494 -5.264 30.819 1.00 81.50 143 TYR A N 1
ATOM 1147 C CA . TYR A 1 143 ? 4.765 -4.648 29.703 1.00 81.50 143 TYR A CA 1
ATOM 1148 C C . TYR A 1 143 ? 3.339 -5.201 29.591 1.00 81.50 143 TYR A C 1
ATOM 1150 O O . TYR A 1 143 ? 2.379 -4.429 29.512 1.00 81.50 143 TYR A O 1
ATOM 1158 N N . LYS A 1 144 ? 3.189 -6.531 29.661 1.00 85.38 144 LYS A N 1
ATOM 1159 C CA . LYS A 1 144 ? 1.877 -7.195 29.695 1.00 85.38 144 LYS A CA 1
ATOM 1160 C C . LYS A 1 144 ? 1.056 -6.760 30.905 1.00 85.38 144 LYS A C 1
ATOM 1162 O O . LYS A 1 144 ? -0.141 -6.534 30.760 1.00 85.38 144 LYS A O 1
ATOM 1167 N N . GLU A 1 145 ? 1.693 -6.586 32.063 1.00 85.69 145 GLU A N 1
ATOM 1168 C CA . GLU A 1 145 ? 1.029 -6.113 33.279 1.00 85.69 145 GLU A CA 1
ATOM 1169 C C . GLU A 1 145 ? 0.507 -4.685 33.120 1.00 85.69 145 GLU A C 1
ATOM 1171 O O . GLU A 1 145 ? -0.632 -4.405 33.472 1.00 85.69 145 GLU A O 1
ATOM 1176 N N . ARG A 1 146 ? 1.286 -3.779 32.513 1.00 87.25 146 ARG A N 1
ATOM 1177 C CA . ARG A 1 146 ? 0.803 -2.422 32.213 1.00 87.25 146 ARG A CA 1
ATOM 1178 C C . ARG A 1 146 ? -0.358 -2.424 31.229 1.00 87.25 146 ARG A C 1
ATOM 1180 O O . ARG A 1 146 ? -1.264 -1.612 31.379 1.00 87.25 146 ARG A O 1
ATOM 1187 N N . LEU A 1 147 ? -0.324 -3.288 30.217 1.00 84.69 147 LEU A N 1
ATOM 1188 C CA . LEU A 1 147 ? -1.426 -3.398 29.265 1.00 84.69 147 LEU A CA 1
ATOM 1189 C C . LEU A 1 147 ? -2.690 -3.932 29.951 1.00 84.69 147 LEU A C 1
ATOM 1191 O O . LEU A 1 147 ? -3.762 -3.368 29.758 1.00 84.69 147 LEU A O 1
ATOM 1195 N N . ARG A 1 148 ? -2.548 -4.939 30.824 1.00 87.50 148 ARG A N 1
ATOM 1196 C CA . ARG A 1 148 ? -3.646 -5.432 31.665 1.00 87.50 148 ARG A CA 1
ATOM 1197 C C . ARG A 1 148 ? -4.188 -4.333 32.575 1.00 87.50 148 ARG A C 1
ATOM 1199 O O . ARG A 1 148 ? -5.391 -4.123 32.590 1.00 87.50 148 ARG A O 1
ATOM 1206 N N . ALA A 1 149 ? -3.319 -3.599 33.267 1.00 89.88 149 ALA A N 1
ATOM 1207 C CA . ALA A 1 149 ? -3.719 -2.506 34.147 1.00 89.88 149 ALA A CA 1
ATOM 1208 C C . ALA A 1 149 ? -4.478 -1.403 33.390 1.00 89.88 149 ALA A C 1
ATOM 1210 O O . ALA A 1 149 ? -5.486 -0.909 33.884 1.00 89.88 149 ALA A O 1
ATOM 1211 N N . LYS A 1 150 ? -4.040 -1.057 32.168 1.00 88.81 150 LYS A N 1
ATOM 1212 C CA . LYS A 1 150 ? -4.778 -0.139 31.284 1.00 88.81 150 LYS A CA 1
ATOM 1213 C C . LYS A 1 150 ? -6.168 -0.678 30.949 1.00 88.81 150 LYS A C 1
ATOM 1215 O O . LYS A 1 150 ? -7.132 0.069 31.048 1.00 88.81 150 LYS A O 1
ATOM 1220 N N . TRP A 1 151 ? -6.279 -1.960 30.599 1.00 84.38 151 TRP A N 1
ATOM 1221 C CA . TRP A 1 151 ? -7.571 -2.585 30.307 1.00 84.38 151 TRP A CA 1
ATOM 1222 C C . TRP A 1 151 ? -8.488 -2.636 31.530 1.00 84.38 151 TRP A C 1
ATOM 1224 O O . TRP A 1 151 ? -9.662 -2.312 31.413 1.00 84.38 151 TRP A O 1
ATOM 1234 N N . GLU A 1 152 ? -7.971 -2.983 32.709 1.00 88.12 152 GLU A N 1
ATOM 1235 C CA . GLU A 1 152 ? -8.740 -2.982 33.960 1.00 88.12 152 GLU A CA 1
ATOM 1236 C C . GLU A 1 152 ? -9.237 -1.576 34.323 1.00 88.12 152 GLU A C 1
ATOM 1238 O O . GLU A 1 152 ? -10.382 -1.405 34.745 1.00 88.12 152 GLU A O 1
ATOM 1243 N N . GLU A 1 153 ? -8.400 -0.555 34.130 1.00 88.38 153 GLU A N 1
ATOM 1244 C CA . GLU A 1 153 ? -8.773 0.839 34.353 1.00 88.38 153 GLU A CA 1
ATOM 1245 C C . GLU A 1 153 ? -9.818 1.330 33.345 1.00 88.38 153 GLU A C 1
ATOM 1247 O O . GLU A 1 153 ? -10.773 2.006 33.739 1.00 88.38 153 GLU A O 1
ATOM 1252 N N . GLU A 1 154 ? -9.678 0.980 32.065 1.00 84.19 154 GLU A N 1
ATOM 1253 C CA . GLU A 1 154 ? -10.660 1.333 31.042 1.00 84.19 154 GLU A CA 1
ATOM 1254 C C . GLU A 1 154 ? -11.996 0.610 31.241 1.00 84.19 154 GLU A C 1
ATOM 1256 O O . GLU A 1 154 ? -13.039 1.253 31.116 1.00 84.19 154 GLU A O 1
ATOM 1261 N N . GLU A 1 155 ? -11.988 -0.673 31.612 1.00 82.94 155 GLU A N 1
ATOM 1262 C CA . GLU A 1 155 ? -13.195 -1.424 31.977 1.00 82.94 155 GLU A CA 1
ATOM 1263 C C . GLU A 1 155 ? -13.871 -0.807 33.203 1.00 82.94 155 GLU A C 1
ATOM 1265 O O . GLU A 1 155 ? -15.078 -0.564 33.188 1.00 82.94 155 GLU A O 1
ATOM 1270 N N . ARG A 1 156 ? -13.101 -0.449 34.238 1.00 85.94 156 ARG A N 1
ATOM 1271 C CA . ARG A 1 156 ? -13.623 0.274 35.406 1.00 85.94 156 ARG A CA 1
ATOM 1272 C C . ARG A 1 156 ? -14.266 1.601 34.997 1.00 85.94 156 ARG A C 1
ATOM 1274 O O . ARG A 1 156 ? -15.386 1.878 35.414 1.00 85.94 156 ARG A O 1
ATOM 1281 N N . ARG A 1 157 ? -13.608 2.392 34.143 1.00 83.50 157 ARG A N 1
ATOM 1282 C CA . ARG A 1 157 ? -14.159 3.656 33.621 1.00 83.50 157 ARG A CA 1
ATOM 1283 C C . ARG A 1 157 ? -15.434 3.420 32.807 1.00 83.50 157 ARG A C 1
ATOM 1285 O O . ARG A 1 157 ? -16.369 4.208 32.893 1.00 83.50 157 ARG A O 1
ATOM 1292 N N . ASN A 1 158 ? -15.485 2.355 32.010 1.00 83.88 158 ASN A N 1
ATOM 1293 C CA . ASN A 1 158 ? -16.664 1.998 31.223 1.00 83.88 158 ASN A CA 1
ATOM 1294 C C . ASN A 1 158 ? -17.833 1.545 32.116 1.00 83.88 158 ASN A C 1
ATOM 1296 O O . ASN A 1 158 ? -18.977 1.845 31.799 1.00 83.88 158 ASN A O 1
ATOM 1300 N N . MET A 1 159 ? -17.545 0.893 33.247 1.00 81.31 159 MET A N 1
ATOM 1301 C CA . MET A 1 159 ? -18.530 0.525 34.272 1.00 81.31 159 MET A CA 1
ATOM 1302 C C . MET A 1 159 ? -19.039 1.724 35.083 1.00 81.31 159 MET A C 1
ATOM 1304 O O . MET A 1 159 ? -20.186 1.719 35.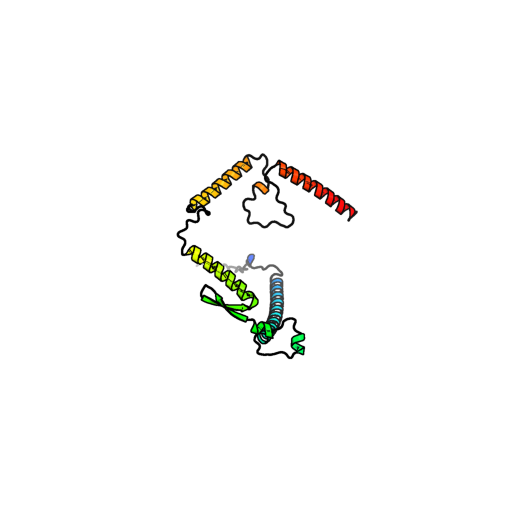524 1.00 81.31 159 MET A O 1
ATOM 1308 N N . GLU A 1 160 ? -18.200 2.740 35.306 1.00 84.31 160 GLU A N 1
ATOM 1309 C CA . GLU A 1 160 ? -18.601 3.996 35.958 1.00 84.31 160 GLU A CA 1
ATOM 1310 C C . GLU A 1 160 ? -19.535 4.834 35.078 1.00 84.31 160 GLU A C 1
ATOM 1312 O O . GLU A 1 160 ? -20.379 5.573 35.589 1.00 84.31 160 GLU A O 1
ATOM 1317 N N . GLN A 1 161 ? -19.397 4.730 33.754 1.00 80.25 161 GLN A N 1
ATOM 1318 C CA . GLN A 1 161 ? -20.302 5.396 32.828 1.00 80.25 161 GLN A CA 1
ATOM 1319 C C . GLN A 1 161 ? -21.690 4.736 32.877 1.00 80.25 161 GLN A C 1
ATOM 1321 O O . GLN A 1 161 ? -21.798 3.512 32.835 1.00 80.25 161 GLN A O 1
ATOM 1326 N N . PRO A 1 162 ? -22.778 5.525 32.907 1.00 76.81 162 PRO A N 1
ATOM 1327 C CA . PRO A 1 162 ? -24.134 4.984 32.992 1.00 76.81 162 PRO A CA 1
ATOM 1328 C C . PRO A 1 162 ? -24.562 4.220 31.728 1.00 76.81 162 PRO A C 1
ATOM 1330 O O . PRO A 1 162 ? -25.517 3.448 31.779 1.00 76.81 162 PRO A O 1
ATOM 1333 N N . GLU A 1 163 ? -23.882 4.433 30.596 1.00 81.25 163 GLU A N 1
ATOM 1334 C CA . GLU A 1 163 ? -24.195 3.800 29.315 1.00 81.25 163 GLU A CA 1
ATOM 1335 C C . GLU A 1 163 ? -22.917 3.417 28.552 1.00 81.25 163 GLU A C 1
ATOM 1337 O O . GLU A 1 163 ? -22.034 4.250 28.314 1.00 81.25 163 GLU A O 1
ATOM 1342 N N . SER A 1 164 ? -22.842 2.156 28.119 1.00 79.75 164 SER A N 1
ATOM 1343 C CA . SER A 1 164 ? -21.749 1.648 27.294 1.00 79.75 164 SER A CA 1
ATOM 1344 C C . SER A 1 164 ? -21.964 2.024 25.825 1.00 79.75 164 SER A C 1
ATOM 1346 O O . SER A 1 164 ? -22.948 1.651 25.189 1.00 79.75 164 SER A O 1
ATOM 1348 N N . HIS A 1 165 ? -21.021 2.777 25.258 1.00 85.31 165 HIS A N 1
ATOM 1349 C CA . HIS A 1 165 ? -21.017 3.120 23.837 1.00 85.31 165 HIS A CA 1
ATOM 1350 C C . HIS A 1 165 ? -19.963 2.304 23.083 1.00 85.31 165 HIS A C 1
ATOM 1352 O O . HIS A 1 165 ? -18.911 1.991 23.632 1.00 85.31 165 HIS A O 1
ATOM 1358 N N . TYR A 1 166 ? -20.217 2.003 21.806 1.00 84.44 166 TYR A N 1
ATOM 1359 C CA . TYR A 1 166 ? -19.310 1.247 20.938 1.00 84.44 166 TYR A CA 1
ATOM 1360 C C . TYR A 1 166 ? -17.880 1.813 20.938 1.00 84.44 166 TYR A C 1
ATOM 1362 O O . TYR A 1 166 ? -16.931 1.056 21.115 1.00 84.44 166 TYR A O 1
ATOM 1370 N N . ALA A 1 167 ? -17.727 3.141 20.879 1.00 85.31 167 ALA A N 1
ATOM 1371 C CA . ALA A 1 167 ? -16.421 3.807 20.930 1.00 85.31 167 ALA A CA 1
ATOM 1372 C C . ALA A 1 167 ? -15.632 3.569 22.240 1.00 85.31 167 ALA A C 1
ATOM 1374 O O . ALA A 1 167 ? -14.418 3.763 22.268 1.00 85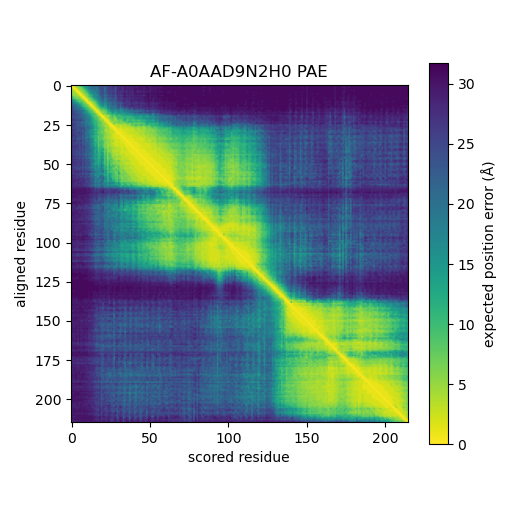.31 167 ALA A O 1
ATOM 1375 N N . ASN A 1 168 ? -16.291 3.148 23.329 1.00 84.12 168 ASN A N 1
ATOM 1376 C CA . ASN A 1 168 ? -15.630 2.821 24.598 1.00 84.12 168 ASN A CA 1
ATOM 1377 C C . ASN A 1 168 ? -15.065 1.394 24.637 1.00 84.12 168 ASN A C 1
ATOM 1379 O O . ASN A 1 168 ? -14.220 1.122 25.480 1.00 84.12 168 ASN A O 1
ATOM 1383 N N . VAL A 1 169 ? -15.519 0.510 23.745 1.00 82.25 169 VAL A N 1
ATOM 1384 C CA . VAL A 1 169 ? -15.140 -0.918 23.686 1.00 82.25 169 VAL A CA 1
ATOM 1385 C C . VAL A 1 169 ? -14.160 -1.197 22.530 1.00 82.25 169 VAL A C 1
ATOM 1387 O O . VAL A 1 169 ? -13.610 -2.285 22.386 1.00 82.25 169 VAL A O 1
ATOM 1390 N N . GLN A 1 170 ? -13.918 -0.190 21.698 1.00 81.19 170 GLN A N 1
ATOM 1391 C CA . GLN A 1 170 ? -13.144 -0.232 20.462 1.00 81.19 170 GLN A CA 1
ATOM 1392 C C . GLN A 1 170 ? -11.621 -0.128 20.704 1.00 81.19 170 GLN A C 1
ATOM 1394 O O . GLN A 1 170 ? -10.929 0.665 20.066 1.00 81.19 170 GLN A O 1
ATOM 1399 N N . PHE A 1 171 ? -11.100 -0.865 21.688 1.00 71.81 171 PHE A N 1
ATOM 1400 C CA . PHE A 1 171 ? -9.682 -0.840 22.070 1.00 71.81 171 PHE A CA 1
ATOM 1401 C C . PHE A 1 171 ? -8.779 -1.189 20.888 1.00 71.81 171 PHE A C 1
ATOM 1403 O O . PHE A 1 171 ? -9.010 -2.240 20.295 1.00 71.81 171 PHE A O 1
ATOM 1410 N N . ASP A 1 172 ? -7.781 -0.338 20.586 1.00 68.81 172 ASP A N 1
ATOM 1411 C CA . ASP A 1 172 ? -6.734 -0.488 19.550 1.00 68.81 172 ASP A CA 1
ATOM 1412 C C . ASP A 1 172 ? -7.102 -1.468 18.424 1.00 68.81 172 ASP A C 1
ATOM 1414 O O . ASP A 1 172 ? -6.374 -2.424 18.125 1.00 68.81 172 ASP A O 1
ATOM 1418 N N . GLU A 1 173 ? -8.297 -1.297 17.848 1.00 79.44 173 GLU A N 1
ATOM 1419 C CA . GLU A 1 173 ? -8.850 -2.373 17.047 1.00 79.44 173 GLU A CA 1
ATOM 1420 C C . GLU A 1 173 ? -8.157 -2.419 15.692 1.00 79.44 173 GLU A C 1
ATOM 1422 O O . GLU A 1 173 ? -7.999 -1.422 14.994 1.00 79.44 173 GLU A O 1
ATOM 1427 N N . VAL A 1 174 ? -7.752 -3.621 15.299 1.00 76.06 174 VAL A N 1
ATOM 1428 C CA . VAL A 1 174 ? -7.037 -3.852 14.036 1.00 76.06 174 VAL A CA 1
ATOM 1429 C C . VAL A 1 174 ? -8.003 -3.859 12.839 1.00 76.06 174 VAL A C 1
ATOM 1431 O O . VAL A 1 174 ? -7.597 -4.086 11.704 1.00 76.06 174 VAL A O 1
ATOM 1434 N N . ARG A 1 175 ? -9.310 -3.670 13.068 1.00 83.62 175 ARG A N 1
ATOM 1435 C CA . ARG A 1 175 ? -10.317 -3.740 12.007 1.00 83.62 175 ARG A CA 1
ATOM 1436 C C . ARG A 1 175 ? -10.410 -2.416 11.262 1.00 83.62 175 ARG A C 1
ATOM 1438 O O . ARG A 1 175 ? -10.624 -1.363 11.857 1.00 83.62 175 ARG A O 1
ATOM 1445 N N . ASP A 1 176 ? -10.347 -2.510 9.941 1.00 81.75 176 ASP A N 1
ATOM 1446 C CA . ASP A 1 176 ? -10.589 -1.377 9.060 1.00 81.75 176 ASP A CA 1
ATOM 1447 C C . ASP A 1 176 ? -12.077 -1.011 9.048 1.00 81.75 176 ASP A C 1
ATOM 1449 O O . ASP A 1 176 ? -12.958 -1.859 8.877 1.00 81.75 176 ASP A O 1
ATOM 1453 N N . HIS A 1 177 ? -12.358 0.280 9.189 1.00 85.38 177 HIS A N 1
ATOM 1454 C CA . HIS A 1 177 ? -13.709 0.812 9.087 1.00 85.38 177 HIS A CA 1
ATOM 1455 C C . HIS A 1 177 ? -14.052 1.180 7.646 1.00 85.38 177 HIS A C 1
ATOM 1457 O O . HIS A 1 177 ? -13.206 1.640 6.880 1.00 85.38 177 HIS A O 1
ATOM 1463 N N . GLY A 1 178 ? -15.323 1.019 7.273 1.00 88.69 178 GLY A N 1
ATOM 1464 C CA . GLY A 1 178 ? -15.825 1.478 5.979 1.00 88.69 178 GLY A CA 1
ATOM 1465 C C . GLY A 1 178 ? -15.889 3.007 5.868 1.00 88.69 178 GLY A C 1
ATOM 1466 O O . GLY A 1 178 ? -15.879 3.727 6.862 1.00 88.69 178 GLY A O 1
ATOM 1467 N N . VAL A 1 179 ? -16.065 3.506 4.642 1.00 88.38 179 VAL A N 1
ATOM 1468 C CA . VAL A 1 179 ? -16.100 4.949 4.307 1.00 88.38 179 VAL A CA 1
ATOM 1469 C C . VAL A 1 179 ? -17.225 5.721 5.023 1.00 88.38 179 VAL A C 1
ATOM 1471 O O . VAL A 1 179 ? -17.153 6.936 5.167 1.00 88.38 179 VAL A O 1
ATOM 1474 N N . ALA A 1 180 ? -18.267 5.027 5.484 1.00 83.62 180 ALA A N 1
ATOM 1475 C CA . ALA A 1 180 ? -19.408 5.616 6.188 1.00 83.62 180 ALA A CA 1
ATOM 1476 C C . ALA A 1 180 ? -19.289 5.568 7.725 1.00 83.62 180 ALA A C 1
ATOM 1478 O O . ALA A 1 180 ? -20.259 5.867 8.422 1.00 83.62 180 ALA A O 1
ATOM 1479 N N . PHE A 1 181 ? -18.141 5.153 8.262 1.00 88.94 181 PHE A N 1
ATOM 1480 C CA . PHE A 1 181 ? -17.920 5.112 9.701 1.00 88.94 181 PHE A CA 1
ATOM 1481 C C . PHE A 1 181 ? -17.570 6.495 10.260 1.00 88.94 181 PHE A C 1
ATOM 1483 O O . PHE A 1 181 ? -16.795 7.242 9.666 1.00 88.94 181 PHE A O 1
ATOM 1490 N N . TYR A 1 182 ? -18.132 6.818 11.424 1.00 88.00 182 TYR A N 1
ATOM 1491 C CA . TYR A 1 182 ? -17.854 8.049 12.153 1.00 88.00 182 TYR A CA 1
ATOM 1492 C C . TYR A 1 182 ? -17.504 7.711 13.603 1.00 88.00 182 TYR A C 1
ATOM 1494 O O . TYR A 1 182 ? -18.309 7.094 14.303 1.00 88.00 182 TYR A O 1
ATOM 1502 N N . GLN A 1 183 ? -16.310 8.118 14.038 1.00 89.19 183 GLN A N 1
ATOM 1503 C CA . GLN A 1 183 ? -15.844 7.939 15.410 1.00 89.19 183 GLN A CA 1
ATOM 1504 C C . GLN A 1 183 ? -16.461 9.022 16.301 1.00 89.19 183 GLN A C 1
ATOM 1506 O O . GLN A 1 183 ? -16.148 10.200 16.138 1.00 89.19 183 GLN A O 1
ATOM 1511 N N . PHE A 1 184 ? -17.323 8.627 17.237 1.00 90.81 184 PHE A N 1
ATOM 1512 C CA . PHE A 1 184 ? -17.840 9.537 18.260 1.00 90.81 184 PHE A CA 1
ATOM 1513 C C . PHE A 1 184 ? -16.858 9.691 19.424 1.00 90.81 184 PHE A C 1
ATOM 1515 O O . PHE A 1 184 ? -16.062 8.790 19.709 1.00 90.81 184 PHE A O 1
ATOM 1522 N N . ASP A 1 185 ? -16.963 10.816 20.126 1.00 90.44 185 ASP A N 1
ATOM 1523 C CA . ASP A 1 185 ? -16.199 11.056 21.348 1.00 90.44 185 ASP A CA 1
ATOM 1524 C C . ASP A 1 185 ? -16.599 10.077 22.468 1.00 90.44 185 ASP A C 1
ATOM 1526 O O . ASP A 1 185 ? -17.736 9.594 22.550 1.00 90.44 185 ASP A O 1
ATOM 1530 N N . LYS A 1 186 ? -15.649 9.803 23.372 1.00 85.81 186 LYS A N 1
ATOM 1531 C CA . LYS A 1 186 ? -15.875 8.959 24.558 1.00 85.81 186 LYS A CA 1
ATOM 1532 C C . LYS A 1 186 ? -16.760 9.655 25.605 1.00 85.81 186 LYS A C 1
ATOM 1534 O O . LYS A 1 186 ? -17.435 8.965 26.372 1.00 85.81 186 LYS A O 1
ATOM 1539 N N . ASP A 1 187 ? -16.783 10.988 25.616 1.00 89.62 187 ASP A N 1
ATOM 1540 C CA . ASP A 1 187 ? -17.566 11.792 26.556 1.00 89.62 187 ASP A CA 1
ATOM 1541 C C . ASP A 1 187 ? -19.041 11.860 26.136 1.00 89.62 187 ASP A C 1
ATOM 1543 O O . ASP A 1 187 ? -19.374 12.093 24.973 1.00 89.62 187 ASP A O 1
ATOM 1547 N N . ALA A 1 188 ? -19.950 11.654 27.092 1.00 87.31 188 ALA A N 1
ATOM 1548 C CA . ALA A 1 188 ? -21.381 11.541 26.804 1.00 87.31 188 ALA A CA 1
ATOM 1549 C C . ALA A 1 188 ? -21.986 12.841 26.239 1.00 87.31 188 ALA A C 1
ATOM 1551 O O . ALA A 1 188 ? -22.783 12.794 25.301 1.00 87.31 188 ALA A O 1
ATOM 1552 N N . GLU A 1 189 ? -21.584 13.998 26.771 1.00 89.81 189 GLU A N 1
ATOM 1553 C CA . GLU A 1 189 ? -22.126 15.301 26.368 1.00 89.81 189 GLU A CA 1
ATOM 1554 C C . GLU A 1 189 ? -21.700 15.690 24.948 1.00 89.81 189 GLU A C 1
ATOM 1556 O O . GLU A 1 189 ? -22.536 16.064 24.120 1.00 89.81 189 GLU A O 1
ATOM 1561 N N . THR A 1 190 ? -20.407 15.567 24.631 1.00 91.38 190 THR A N 1
ATOM 1562 C CA . THR A 1 190 ? -19.898 15.904 23.295 1.00 91.38 190 THR A CA 1
ATOM 1563 C C . THR A 1 190 ? -20.425 14.922 22.253 1.00 91.38 190 THR A C 1
ATOM 1565 O O . THR A 1 190 ? -20.842 15.349 21.173 1.00 91.38 190 THR A O 1
ATOM 1568 N N . ARG A 1 191 ? -20.541 13.633 22.599 1.00 91.38 191 ARG A N 1
ATOM 1569 C CA . ARG A 1 191 ? -21.205 12.619 21.771 1.00 91.38 191 ARG A CA 1
ATOM 1570 C C . ARG A 1 191 ? -22.658 12.975 21.479 1.00 91.38 191 ARG A C 1
ATOM 1572 O O . ARG A 1 191 ? -23.088 12.851 20.334 1.00 91.38 191 ARG A O 1
ATOM 1579 N N . GLN A 1 192 ? -23.424 13.429 22.471 1.00 91.81 192 GLN A N 1
ATOM 1580 C CA . GLN A 1 192 ? -24.818 13.820 22.252 1.00 91.81 192 GLN A CA 1
ATOM 1581 C C . GLN A 1 192 ? -24.920 15.001 21.281 1.00 91.81 192 GLN A C 1
ATOM 1583 O O . GLN A 1 192 ? -25.729 14.964 20.354 1.00 91.81 192 GLN A O 1
ATOM 1588 N N . GLN A 1 193 ? -24.044 15.999 21.415 1.00 95.50 193 GLN A N 1
ATOM 1589 C CA . GLN A 1 193 ? -23.972 17.107 20.459 1.00 95.50 193 GLN A CA 1
ATOM 1590 C C . GLN A 1 193 ? -23.576 16.634 19.052 1.00 95.50 193 GLN A C 1
ATOM 1592 O O . GLN A 1 193 ? -24.112 17.125 18.059 1.00 95.50 193 GLN A O 1
ATOM 1597 N N . GLN A 1 194 ? -22.639 15.687 18.936 1.00 93.94 194 GLN A N 1
ATOM 1598 C CA . GLN A 1 194 ? -22.262 15.081 17.654 1.00 93.94 194 GLN A CA 1
ATOM 1599 C C . GLN A 1 194 ? -23.445 14.326 17.026 1.00 93.94 194 GLN A C 1
ATOM 1601 O O . GLN A 1 194 ? -23.701 14.476 15.832 1.00 93.94 194 GLN A O 1
ATOM 1606 N N . MET A 1 195 ? -24.208 13.580 17.829 1.00 92.38 195 MET A N 1
ATOM 1607 C CA . MET A 1 195 ? -25.415 12.868 17.400 1.00 92.38 195 MET A CA 1
ATOM 1608 C C . MET A 1 195 ? -26.512 13.821 16.927 1.00 92.38 195 MET A C 1
ATOM 1610 O O . MET A 1 195 ? -27.111 13.587 15.878 1.00 92.38 195 MET A O 1
ATOM 1614 N N . GLU A 1 196 ? -26.743 14.916 17.648 1.00 96.06 196 GLU A N 1
ATOM 1615 C CA . GLU A 1 196 ? -27.714 15.944 17.268 1.00 96.06 196 GLU A CA 1
ATOM 1616 C C . GLU A 1 196 ? -27.309 16.640 15.961 1.00 96.06 196 GLU A C 1
ATOM 1618 O O . GLU A 1 196 ? -28.115 16.754 15.034 1.00 96.06 196 GLU A O 1
ATOM 1623 N N . LYS A 1 197 ? -26.033 17.025 15.827 1.00 95.12 197 LYS A N 1
ATOM 1624 C CA . LYS A 1 197 ? -25.493 17.593 14.581 1.00 95.12 197 LYS A CA 1
ATOM 1625 C C . LYS A 1 197 ? -25.672 16.632 13.408 1.00 95.12 197 LYS A C 1
ATOM 1627 O O . LYS A 1 197 ? -26.081 17.049 12.324 1.00 95.12 197 LYS A O 1
ATOM 1632 N N . LEU A 1 198 ? -25.386 15.349 13.617 1.00 92.69 198 LEU A N 1
ATOM 1633 C CA . LEU A 1 198 ? -25.524 14.323 12.591 1.00 92.69 198 LEU A CA 1
ATOM 1634 C C . LEU A 1 198 ? -26.997 14.098 12.220 1.00 92.69 198 LEU A C 1
ATOM 1636 O O . LEU A 1 198 ? -27.309 13.984 11.034 1.00 92.69 198 LEU A O 1
ATOM 1640 N N . ALA A 1 199 ? -27.911 14.101 13.192 1.00 95.00 199 ALA A N 1
ATOM 1641 C CA . ALA A 1 199 ? -29.350 14.030 12.949 1.00 95.00 199 ALA A CA 1
ATOM 1642 C C . ALA A 1 199 ? -29.841 15.223 12.112 1.00 95.00 199 ALA A C 1
ATOM 1644 O O . ALA A 1 199 ? -30.522 15.022 11.106 1.00 95.00 199 ALA A O 1
ATOM 1645 N N . ALA A 1 200 ? -29.402 16.442 12.439 1.00 95.56 200 ALA A N 1
ATOM 1646 C CA . ALA A 1 200 ? -29.726 17.641 11.669 1.00 95.56 200 ALA A CA 1
ATOM 1647 C C . ALA A 1 200 ? -29.178 17.587 10.229 1.00 95.56 200 ALA A C 1
ATOM 1649 O O . ALA A 1 200 ? -29.836 18.032 9.288 1.00 95.56 200 ALA A O 1
ATOM 1650 N N . LEU A 1 201 ? -27.977 17.032 10.020 1.00 92.81 201 LEU A N 1
ATOM 1651 C CA . LEU A 1 201 ? -27.434 16.810 8.674 1.00 92.81 201 LEU A CA 1
ATOM 1652 C C . LEU A 1 201 ? -28.238 15.760 7.902 1.00 92.81 201 LEU A C 1
ATOM 1654 O O . LEU A 1 201 ? -28.521 15.968 6.724 1.00 92.81 201 LEU A O 1
ATOM 1658 N N . ARG A 1 202 ? -28.642 14.664 8.555 1.00 92.62 202 ARG A N 1
ATOM 1659 C CA . ARG A 1 202 ? -29.489 13.630 7.941 1.00 92.62 202 ARG A CA 1
ATOM 1660 C C . ARG A 1 202 ? -30.848 14.182 7.526 1.00 92.62 202 ARG A C 1
ATOM 1662 O O . ARG A 1 202 ? -31.295 13.867 6.429 1.00 92.62 202 ARG A O 1
ATOM 1669 N N . GLU A 1 203 ? -31.470 15.029 8.344 1.00 94.94 203 GLU A N 1
ATOM 1670 C CA . GLU A 1 203 ? -32.728 15.696 7.994 1.00 94.94 203 GLU A CA 1
ATOM 1671 C C . GLU A 1 203 ? -32.550 16.598 6.768 1.00 94.94 203 GLU A C 1
ATOM 1673 O O . GLU A 1 203 ? -33.291 16.473 5.795 1.00 94.94 203 GLU A O 1
ATOM 1678 N N . LYS A 1 204 ? -31.511 17.443 6.755 1.00 93.00 204 LYS A N 1
ATOM 1679 C CA . LYS A 1 204 ? -31.200 18.308 5.605 1.00 93.00 204 LYS A CA 1
ATOM 1680 C C . LYS A 1 204 ? -30.969 17.506 4.328 1.00 93.00 204 LYS A C 1
ATOM 1682 O O . LYS A 1 204 ? -31.545 17.834 3.295 1.00 93.00 204 LYS A O 1
ATOM 1687 N N . VAL A 1 205 ? -30.152 16.454 4.395 1.00 91.06 205 VAL A N 1
ATOM 1688 C CA . VAL A 1 205 ? -29.868 15.581 3.247 1.00 91.06 205 VAL A CA 1
ATOM 1689 C C . VAL A 1 205 ? -31.132 14.844 2.804 1.00 91.06 205 VAL A C 1
ATOM 1691 O O . VAL A 1 205 ? -31.383 14.755 1.606 1.00 91.06 205 VAL A O 1
ATOM 1694 N N . GLY A 1 206 ? -31.968 14.387 3.739 1.00 88.75 206 GLY A N 1
ATOM 1695 C CA . GLY A 1 206 ? -33.266 13.776 3.449 1.00 88.75 206 GLY A CA 1
ATOM 1696 C C . GLY A 1 206 ? -34.228 14.729 2.736 1.00 88.75 206 GLY A C 1
ATOM 1697 O O . GLY A 1 206 ? -34.829 14.345 1.737 1.00 88.75 206 GLY A O 1
ATOM 1698 N N . LEU A 1 207 ? -34.316 15.986 3.184 1.00 86.44 207 LEU A N 1
ATOM 1699 C CA . LEU A 1 207 ? -35.102 17.040 2.530 1.00 86.44 207 LEU A CA 1
ATOM 1700 C C . LEU A 1 207 ? -34.549 17.406 1.148 1.00 86.44 207 LEU A C 1
ATOM 1702 O O . LEU A 1 207 ? -35.307 17.698 0.225 1.00 86.44 207 LEU A O 1
ATOM 1706 N N . GLN A 1 208 ? -33.225 17.401 0.979 1.00 84.56 208 GLN A N 1
ATOM 1707 C CA . GLN A 1 208 ? -32.627 17.564 -0.342 1.00 84.56 208 GLN A CA 1
ATOM 1708 C C . GLN A 1 208 ? -33.015 16.384 -1.237 1.00 84.56 208 GLN A C 1
ATOM 1710 O O . GLN A 1 208 ? -33.557 16.606 -2.312 1.00 84.56 208 GLN A O 1
ATOM 1715 N N . LEU A 1 209 ? -32.805 15.144 -0.799 1.00 85.38 209 LEU A N 1
ATOM 1716 C CA . LEU A 1 209 ? -33.143 13.943 -1.568 1.00 85.38 209 LEU A CA 1
ATOM 1717 C C . LEU A 1 209 ? -34.623 13.888 -1.957 1.00 85.38 209 LEU A C 1
ATOM 1719 O O . LEU A 1 209 ? -34.911 13.600 -3.113 1.00 85.38 209 LEU A O 1
ATOM 1723 N N . SER A 1 210 ? -35.549 14.229 -1.055 1.00 82.38 210 SER A N 1
ATOM 1724 C CA . SER A 1 210 ? -36.983 14.290 -1.379 1.00 82.38 210 SER A CA 1
ATOM 1725 C C . SER A 1 210 ? -37.317 15.394 -2.385 1.00 82.38 210 SER A C 1
ATOM 1727 O O . SER A 1 210 ? -38.236 15.248 -3.186 1.00 82.38 210 SER A O 1
ATOM 1729 N N . ARG A 1 211 ? -36.540 16.483 -2.404 1.00 81.69 211 ARG A N 1
ATOM 1730 C CA . ARG A 1 211 ? -36.646 17.534 -3.422 1.00 81.69 211 ARG A CA 1
ATOM 1731 C C . ARG A 1 211 ? -36.085 17.103 -4.782 1.00 81.69 211 ARG A C 1
ATOM 1733 O O . ARG A 1 211 ? -36.617 17.524 -5.804 1.00 81.69 211 ARG A O 1
ATOM 1740 N N . TRP A 1 212 ? -35.014 16.308 -4.805 1.00 79.25 212 TRP A N 1
ATOM 1741 C CA . TRP A 1 212 ? -34.405 15.787 -6.039 1.00 79.25 212 TRP A CA 1
ATOM 1742 C C . TRP A 1 212 ? -35.146 14.563 -6.600 1.00 79.25 212 TRP A C 1
ATOM 1744 O O . TRP A 1 212 ? -35.087 14.327 -7.803 1.00 79.25 212 TRP A O 1
ATOM 1754 N N . CYS A 1 213 ? -35.853 13.812 -5.756 1.00 71.12 213 CYS A N 1
ATOM 1755 C CA . CYS A 1 213 ? -36.642 12.641 -6.127 1.00 71.12 213 CYS A CA 1
ATOM 1756 C C . CYS A 1 213 ? -38.044 12.728 -5.487 1.00 71.12 213 CYS A C 1
ATOM 1758 O O . CYS A 1 213 ? -38.292 12.089 -4.460 1.00 71.12 213 CYS A O 1
ATOM 1760 N N . PRO A 1 214 ? -38.947 13.563 -6.035 1.00 72.62 214 PRO A N 1
ATOM 1761 C CA . PRO A 1 214 ? -40.340 13.580 -5.609 1.00 72.62 214 PRO A CA 1
ATOM 1762 C C . PRO A 1 214 ? -41.019 12.273 -6.047 1.00 72.62 214 PRO A C 1
ATOM 1764 O O . PRO A 1 214 ? -40.945 11.907 -7.220 1.00 72.62 214 PRO A O 1
ATOM 1767 N N . LEU A 1 215 ? -41.628 11.568 -5.087 1.00 64.44 215 LEU A N 1
ATOM 1768 C CA . LEU A 1 215 ? -42.494 10.404 -5.326 1.00 64.44 215 LEU A CA 1
ATOM 1769 C C . LEU A 1 215 ? -43.716 10.774 -6.175 1.00 64.44 215 LEU A C 1
ATOM 1771 O O . LEU A 1 215 ? -44.280 11.868 -5.938 1.00 64.44 215 LEU A O 1
#

Foldseek 3Di:
DDDDDDDDDDDDPPPPPPDPVVDDDPCPVVVVVVVVVVVVVVVVVVVVVVVVVVVVVVVVCCLLCPVDDDDPVVCVVDPDRSPVNNVQWDWDQALVRDTDIDGVVCVVVSVVVSVVVVVVVCCVVVDPDDPVPPPPDDPPVNVVVVVVVVVVVLVVVCVVDPDHDPLSVCPVPPDDDDPPDDRADPDPVSSVVVVVVVVVVVVVVVVVVCVVDPD

Nearest PDB structures (foldseek):
  6wq2-assembly1_B  TM=2.782E-01  e=8.312E+00  Sulfolobus islandicus filamentous virus

Mean predicted aligned error: 18.74 Å

Secondary structure (DSSP, 8-state):
----------------PPPGGG-PPTTHHHHHHHHHHHHHHHHHHHHHHHHHHHHHHHHHHHHHTTSS---HHHHTT-SS-HHHHHHTEEEEE-TTS-EEEEETTTHHHHHHHHHHHHHHHHHHHS-----TTS-TT--HHHHHHHHHHHHHHHHHHHHHSSS--HHHH-TT--PPPPTT-----SSHHHHHHHHHHHHHHHHHHHHHHHHHS--

Radius of gyration: 38.37 Å; Cα contacts (8 Å, |Δi|>4): 70; chains: 1; bounding box: 72×118×74 Å

Organism: NCBI:txid53620

InterPro domains:
  IPR025066 Coiled-coil domain-containing protein 174-like [PTHR15885] (89-206)
  IPR057464 CCDC174, alpha/beta GRSR domain [PF25449] (90-117)